Protein AF-A0A9D6V3L7-F1 (afdb_monomer)

InterPro domains:
  IPR038078 PhoU-like domain superfamily [G3DSA:1.20.58.220] (23-216)

Foldseek 3Di:
DDDPDDPDDDDPPPPPPLLVADLLRLLLVLLVLLLLLLVLLLVLLVDVDPVSLVSLVVSLVVLVVSLVNSLVVLVVVPDDDPLSVLSNCSSVLSNLLSVLSVLLSVLSVVCVVVVAHDDPVLSVLLSVLSVLLSVLSVLVSVCSVPLDLVSLVVSLVSLVVSVVSLVVSLVVLVPDDDDDDSSVSSNVSSNSNSVSSNSSSVSSNSNSVSSVVNSHDPPPDDPPPDDPPPPDDD

Nearest PDB structures (foldseek):
  1t72-assembly1_A  TM=8.793E-01  e=1.088E-03  Aquifex aeolicus
  1xwm-assembly1_A-2  TM=7.349E-01  e=1.339E-04  Geobacillus stearothermophilus
  1sum-assembly1_B  TM=7.724E-01  e=4.269E-03  Thermotoga maritima
  2olt-assembly2_A  TM=6.292E-01  e=1.333E-02  Shewanella oneidensis MR-1
  2iiu-assembly2_C  TM=5.250E-01  e=3.316E-02  Shewanella oneidensis

Radius of gyration: 21.87 Å; Cα contacts (8 Å, |Δi|>4): 208; chains: 1; bounding box: 73×39×68 Å

Solvent-accessible surface area (backbone atoms only — not comparable to full-atom values): 13477 Å² total; per-residue (Å²): 139,80,86,86,83,88,84,87,88,83,81,85,74,77,79,69,62,82,84,75,58,47,70,65,56,46,51,47,49,41,47,50,39,49,41,51,35,48,55,33,46,51,50,34,73,80,36,85,45,63,68,41,53,52,47,37,53,52,39,51,53,51,38,56,49,48,29,58,50,50,49,53,49,55,74,68,63,77,66,67,65,71,57,37,63,45,58,65,45,49,45,57,40,54,47,52,32,44,55,27,52,51,49,41,49,51,45,38,52,51,31,56,75,71,70,50,70,76,55,73,67,60,47,52,51,52,47,52,53,47,50,53,51,39,52,46,47,51,55,48,49,48,28,72,73,69,47,40,68,67,58,39,52,49,45,46,53,50,43,54,49,52,53,49,51,51,51,51,53,52,54,62,61,63,77,52,91,78,76,64,70,68,52,54,52,47,45,52,49,52,52,53,40,51,53,28,53,49,52,28,44,52,34,53,42,51,49,39,51,42,47,61,75,53,55,52,81,71,79,81,75,90,80,86,87,83,80,82,79,79,77,77,86,128

Organism: NCBI:txid2358

pLDDT: mean 87.6, std 16.99, range [39.12, 98.75]

Sequence (234 aa):
MFNDSEGERLQASKSTDPRAVGLDEGFLIMLGHLIETALSLSACLSSADAGQMSRCETLAMEVRELERSLTRRLLASREEGDRFKALIRLPFLLLRIEEKLDYILNCCRLKCKEGISFNGKAEAHLQQLIAILVDMMNNLRDAFSVSDALLVKSIISEGCELSRIIRDFRSAYWCRPRIGPLALQATAIYLDILDAVKSANEDVGNICTTLLEIGTIPAASAKVSERIDTGKFQ

Structure (mmCIF, N/CA/C/O backbone):
data_AF-A0A9D6V3L7-F1
#
_entry.id   AF-A0A9D6V3L7-F1
#
loop_
_atom_site.group_PDB
_atom_site.id
_atom_site.type_symbol
_atom_site.label_atom_id
_atom_site.label_alt_id
_atom_site.label_comp_id
_atom_site.label_asym_id
_atom_site.label_entity_id
_atom_site.label_seq_id
_atom_site.pdbx_PDB_ins_code
_atom_site.Cartn_x
_atom_site.Cartn_y
_atom_site.Cartn_z
_atom_site.occupancy
_atom_site.B_iso_or_equiv
_atom_site.auth_seq_id
_atom_site.auth_comp_id
_atom_site.auth_asym_id
_atom_site.auth_atom_id
_atom_site.pdbx_PDB_model_num
ATOM 1 N N . MET A 1 1 ? -30.215 20.649 -40.366 1.00 47.38 1 MET A N 1
ATOM 2 C CA . MET A 1 1 ? -30.832 20.167 -39.114 1.00 47.38 1 MET A CA 1
ATOM 3 C C . MET A 1 1 ? -29.807 19.271 -38.446 1.00 47.38 1 MET A C 1
ATOM 5 O O . MET A 1 1 ? -29.676 18.120 -38.832 1.00 47.38 1 MET A O 1
ATOM 9 N N . PHE A 1 2 ? -28.986 19.859 -37.578 1.00 42.41 2 PHE A N 1
ATOM 10 C CA . PHE A 1 2 ? -27.996 19.155 -36.766 1.00 42.41 2 PHE A CA 1
ATOM 11 C C . PHE A 1 2 ? -28.635 18.924 -35.396 1.00 42.41 2 PHE A C 1
ATOM 13 O O . PHE A 1 2 ? -29.162 19.869 -34.814 1.00 42.41 2 PHE A O 1
ATOM 20 N N . ASN A 1 3 ? -28.667 17.673 -34.942 1.00 46.78 3 ASN A N 1
ATOM 21 C CA . ASN A 1 3 ? -29.160 17.320 -33.615 1.00 46.78 3 ASN A CA 1
ATOM 22 C C . ASN A 1 3 ? -28.018 17.477 -32.606 1.00 46.78 3 ASN A C 1
ATOM 24 O O . ASN A 1 3 ? -27.189 16.582 -32.466 1.00 46.78 3 ASN A O 1
ATOM 28 N N . ASP A 1 4 ? -28.018 18.610 -31.907 1.00 54.38 4 ASP A N 1
ATOM 29 C CA . ASP A 1 4 ? -27.335 18.809 -30.629 1.00 54.38 4 ASP A CA 1
ATOM 30 C C . ASP A 1 4 ? -28.148 18.106 -29.530 1.00 54.38 4 ASP A C 1
ATOM 32 O O . ASP A 1 4 ? -29.195 18.607 -29.126 1.00 54.38 4 ASP A O 1
ATOM 36 N N . SER A 1 5 ? -27.732 16.917 -29.076 1.00 53.69 5 SER A N 1
ATOM 37 C CA . SER A 1 5 ? -28.395 16.233 -27.947 1.00 53.69 5 SER A CA 1
ATOM 38 C C . SER A 1 5 ? -27.545 15.116 -27.307 1.00 53.69 5 SER A C 1
ATOM 40 O O . SER A 1 5 ? -28.075 14.074 -26.928 1.00 53.69 5 SER A O 1
ATOM 42 N N . GLU A 1 6 ? -26.233 15.295 -27.150 1.00 47.16 6 GLU A N 1
ATOM 43 C CA . GLU A 1 6 ? -25.399 14.359 -26.364 1.00 47.16 6 GLU A CA 1
ATOM 44 C C . GLU A 1 6 ? -24.394 15.099 -25.475 1.00 47.16 6 GLU A C 1
ATOM 46 O O . GLU A 1 6 ? -23.188 14.878 -25.529 1.00 47.16 6 GLU A O 1
ATOM 51 N N . GLY A 1 7 ? -24.890 16.016 -24.645 1.00 49.31 7 GLY A N 1
ATOM 52 C CA . GLY A 1 7 ? -24.033 16.843 -23.799 1.00 49.31 7 GLY A CA 1
ATOM 53 C C . GLY A 1 7 ? -24.581 17.093 -22.405 1.00 49.31 7 GLY A C 1
ATOM 54 O O . GLY A 1 7 ? -24.489 18.221 -21.956 1.00 49.31 7 GLY A O 1
ATOM 55 N N . GLU A 1 8 ? -25.191 16.110 -21.728 1.00 48.75 8 GLU A N 1
ATOM 56 C CA . GLU A 1 8 ? -25.703 16.357 -20.366 1.00 48.75 8 GLU A CA 1
ATOM 57 C C . GLU A 1 8 ? -26.001 15.078 -19.552 1.00 48.75 8 GLU A C 1
ATOM 59 O O . GLU A 1 8 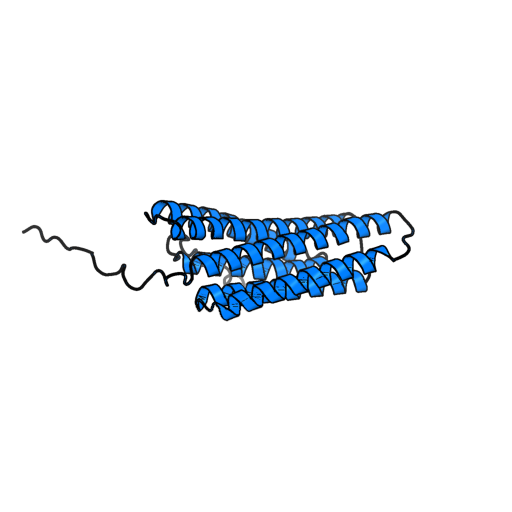? -27.124 14.854 -19.113 1.00 48.75 8 GLU A O 1
ATOM 64 N N . ARG A 1 9 ? -25.023 14.176 -19.348 1.00 48.62 9 ARG A N 1
ATOM 65 C CA . ARG A 1 9 ? -25.228 13.008 -18.450 1.00 48.62 9 ARG A CA 1
ATOM 66 C C . ARG A 1 9 ? -24.054 12.558 -17.580 1.00 48.62 9 ARG A C 1
ATOM 68 O O . ARG A 1 9 ? -24.111 11.468 -17.016 1.00 48.62 9 ARG A O 1
ATOM 75 N N . LEU A 1 10 ? -23.029 13.378 -17.374 1.00 50.97 10 LEU A N 1
ATOM 76 C CA . LEU A 1 10 ? -21.956 13.044 -16.434 1.00 50.97 10 LEU A CA 1
ATOM 77 C C . LEU A 1 10 ? -21.784 14.150 -15.396 1.00 50.97 10 LEU A C 1
ATOM 79 O O . LEU A 1 10 ? -21.704 15.319 -15.745 1.00 50.97 10 LEU A O 1
ATOM 83 N N . GLN A 1 11 ? -21.673 13.716 -14.136 1.00 46.44 11 GLN A N 1
ATOM 84 C CA . GLN A 1 11 ? -21.396 14.489 -12.917 1.00 46.44 11 GLN A CA 1
ATOM 85 C C . GLN A 1 11 ? -22.609 15.008 -12.129 1.00 46.44 11 GLN A C 1
ATOM 87 O O . GLN A 1 11 ? -22.701 16.170 -11.755 1.00 46.44 11 GLN A O 1
ATOM 92 N N . ALA A 1 12 ? -23.479 14.079 -11.732 1.00 39.12 12 ALA A N 1
ATOM 93 C CA . ALA A 1 12 ? -24.091 14.148 -10.406 1.00 39.12 12 ALA A CA 1
ATOM 94 C C . ALA A 1 12 ? -23.352 13.178 -9.467 1.00 39.12 12 ALA A C 1
ATOM 96 O O . ALA A 1 12 ? -23.923 12.196 -8.994 1.00 39.12 12 ALA A O 1
ATOM 97 N N . SER A 1 13 ? -22.058 13.413 -9.218 1.00 46.47 13 SER A N 1
ATOM 98 C CA . SER A 1 13 ? -21.399 12.800 -8.063 1.00 46.47 13 SER A CA 1
ATOM 99 C C . SER A 1 13 ? -21.996 13.466 -6.828 1.00 46.47 13 SER A C 1
ATOM 101 O O . SER A 1 13 ? -21.624 14.584 -6.475 1.00 46.47 13 SER A O 1
ATOM 103 N N . LYS A 1 14 ? -22.993 12.816 -6.218 1.00 48.31 14 LYS A N 1
ATOM 104 C CA . LYS A 1 14 ? -23.480 13.168 -4.882 1.00 48.31 14 LYS A CA 1
ATOM 105 C C . LYS A 1 14 ? -22.254 13.323 -3.986 1.00 48.31 14 LYS A C 1
ATOM 107 O O . LYS A 1 14 ? -21.595 12.334 -3.682 1.00 48.31 14 LYS A O 1
ATOM 112 N N . SER A 1 15 ? -21.948 14.555 -3.592 1.00 46.41 15 SER A N 1
ATOM 113 C CA . SER A 1 15 ? -20.981 14.840 -2.543 1.00 46.41 15 SER A CA 1
ATOM 114 C C . SER A 1 15 ? -21.580 14.315 -1.241 1.00 46.41 15 SER A C 1
ATOM 116 O O . SER A 1 15 ? -22.325 15.020 -0.556 1.00 46.41 15 SER A O 1
ATOM 118 N N . THR A 1 16 ? -21.361 13.036 -0.955 1.00 54.44 16 THR A N 1
ATOM 119 C CA . THR A 1 16 ? -21.669 12.454 0.347 1.00 54.44 16 THR A CA 1
ATOM 120 C C . THR A 1 16 ? -20.879 13.263 1.363 1.00 54.44 16 THR A C 1
ATOM 122 O O . THR A 1 16 ? -19.656 13.320 1.265 1.00 54.44 16 THR A O 1
ATOM 125 N N . ASP A 1 17 ? -21.566 13.960 2.274 1.00 55.66 17 ASP A N 1
ATOM 126 C CA . ASP A 1 17 ? -20.900 14.744 3.312 1.00 55.66 17 ASP A CA 1
ATOM 127 C C . ASP A 1 17 ? -19.939 13.806 4.066 1.00 55.66 17 ASP A C 1
ATOM 129 O O . ASP A 1 17 ? -20.405 12.862 4.716 1.00 55.66 17 ASP A O 1
ATOM 133 N N . PRO A 1 18 ? -18.610 14.023 3.999 1.00 55.72 18 PRO A N 1
ATOM 134 C CA . PRO A 1 18 ? -17.630 13.147 4.639 1.00 55.72 18 PRO A CA 1
ATOM 135 C C . PRO A 1 18 ? -17.780 13.101 6.170 1.00 55.72 18 PRO A C 1
ATOM 137 O O . PRO A 1 18 ? -17.105 12.319 6.839 1.00 55.72 18 PRO A O 1
ATOM 140 N N . ARG A 1 19 ? -18.667 13.925 6.747 1.00 57.72 19 ARG A N 1
ATOM 141 C CA . ARG A 1 19 ? -19.032 13.924 8.168 1.00 57.72 19 ARG A CA 1
ATOM 142 C C . ARG A 1 19 ? -20.061 12.856 8.555 1.00 57.72 19 ARG A C 1
ATOM 144 O O . ARG A 1 19 ? -20.205 12.609 9.748 1.00 57.72 19 ARG A O 1
ATOM 151 N N . ALA A 1 20 ? -20.759 12.237 7.600 1.00 65.44 20 ALA A N 1
ATOM 152 C CA . ALA A 1 20 ? -21.814 11.253 7.879 1.00 65.44 20 ALA A CA 1
ATOM 153 C C . ALA A 1 20 ? -21.325 9.792 7.922 1.00 65.44 20 ALA A C 1
ATOM 155 O O . ALA A 1 20 ? -22.061 8.913 8.360 1.00 65.44 20 ALA A O 1
ATOM 156 N 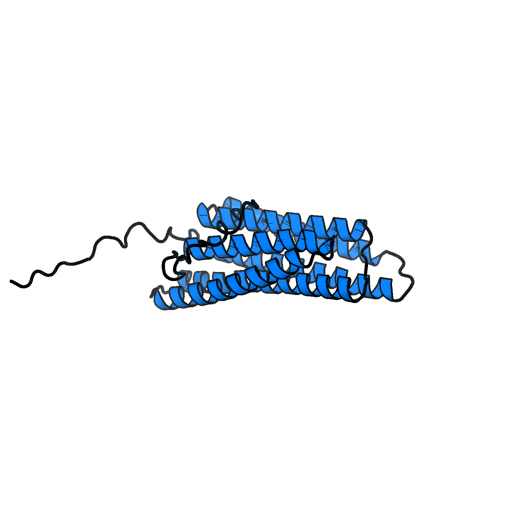N . VAL A 1 21 ? -20.097 9.536 7.471 1.00 80.19 21 VAL A N 1
ATOM 157 C CA . VAL A 1 21 ? -19.513 8.191 7.382 1.00 80.19 21 VAL A CA 1
ATOM 158 C C . VAL A 1 21 ? -19.182 7.673 8.786 1.00 80.19 21 VAL A C 1
ATOM 160 O O . VAL A 1 21 ? -18.696 8.434 9.626 1.00 80.19 21 VAL A O 1
ATOM 163 N N . GLY A 1 22 ? -19.404 6.386 9.060 1.00 89.25 22 GLY A N 1
ATOM 164 C CA . GLY A 1 22 ? -18.955 5.743 10.306 1.00 89.25 22 GLY A CA 1
ATOM 165 C C . GLY A 1 22 ? -17.421 5.718 10.452 1.00 89.25 22 GLY A C 1
ATOM 166 O O . GLY A 1 22 ? -16.690 6.065 9.520 1.00 89.25 22 GLY A O 1
ATOM 167 N N . LEU A 1 23 ? -16.889 5.338 11.621 1.00 90.88 23 LEU A N 1
ATOM 168 C CA . LEU A 1 23 ? -15.439 5.097 11.756 1.00 90.88 23 LEU A CA 1
ATOM 169 C C . LEU A 1 23 ? -15.022 3.888 10.907 1.00 90.88 23 LEU A C 1
ATOM 171 O O . LEU A 1 23 ? -14.134 4.015 10.068 1.00 90.88 23 LEU A O 1
ATOM 175 N N . ASP A 1 24 ? -15.728 2.768 11.066 1.00 90.56 24 ASP A N 1
ATOM 176 C CA . ASP A 1 24 ? -15.473 1.517 10.341 1.00 90.56 24 ASP A CA 1
ATOM 177 C C . ASP A 1 24 ? -15.571 1.715 8.828 1.00 90.56 24 ASP A C 1
ATOM 179 O O . ASP A 1 24 ? -14.665 1.362 8.079 1.00 90.56 24 ASP A O 1
ATOM 183 N N . GLU A 1 25 ? -16.641 2.371 8.381 1.00 93.19 25 GLU A N 1
ATOM 184 C CA . GLU A 1 25 ? -16.842 2.690 6.970 1.00 93.19 25 GLU A CA 1
ATOM 185 C C . GLU A 1 25 ? -15.719 3.587 6.431 1.00 93.19 25 GLU A C 1
ATOM 187 O O . GLU A 1 25 ? -15.215 3.350 5.337 1.00 93.19 25 GLU A O 1
ATOM 192 N N . GLY A 1 26 ? -15.243 4.559 7.217 1.00 94.75 26 GLY A N 1
ATOM 193 C CA . GLY A 1 26 ? -14.114 5.396 6.818 1.00 94.75 26 GLY A CA 1
ATOM 194 C C . GLY A 1 26 ? -12.811 4.607 6.650 1.00 94.75 26 GLY A C 1
ATOM 195 O O . GLY A 1 26 ? -12.076 4.866 5.698 1.00 94.75 26 GLY A O 1
ATOM 196 N N . PHE A 1 27 ? -12.539 3.621 7.514 1.00 95.44 27 PHE A N 1
ATOM 197 C CA . PHE A 1 27 ? -11.397 2.713 7.345 1.00 95.44 27 PHE A CA 1
ATOM 198 C C . PHE A 1 27 ? -11.530 1.850 6.087 1.00 95.44 27 PHE A C 1
ATOM 200 O O . PHE A 1 27 ? -10.566 1.711 5.333 1.00 95.44 27 PHE A O 1
ATOM 207 N N . LEU A 1 28 ? -12.723 1.308 5.828 1.00 96.06 28 LEU A N 1
ATOM 208 C CA . LEU A 1 28 ? -12.991 0.487 4.646 1.00 96.06 28 LEU A CA 1
ATOM 209 C C . LEU A 1 28 ? -12.856 1.284 3.342 1.00 96.06 28 LEU A C 1
ATOM 211 O O . LEU A 1 28 ? -12.311 0.761 2.370 1.00 96.06 28 LEU A O 1
ATOM 215 N N . ILE A 1 29 ? -13.311 2.541 3.319 1.00 96.81 29 ILE A N 1
ATOM 216 C CA . ILE A 1 29 ? -13.128 3.443 2.172 1.00 96.81 29 ILE A CA 1
ATOM 217 C C . ILE A 1 29 ? -11.636 3.721 1.961 1.00 96.81 29 ILE A C 1
ATOM 219 O O . ILE A 1 29 ? -11.141 3.570 0.846 1.00 96.81 29 ILE A O 1
ATOM 223 N N . MET A 1 30 ? -10.900 4.052 3.028 1.00 97.94 30 MET A N 1
ATOM 224 C CA . MET A 1 30 ? -9.463 4.331 2.947 1.00 97.94 30 MET A CA 1
ATOM 225 C C . MET A 1 30 ? -8.680 3.122 2.409 1.00 97.94 30 MET A C 1
ATOM 227 O O . MET A 1 30 ? -7.859 3.279 1.510 1.00 97.94 30 MET A O 1
ATOM 231 N N . LEU A 1 31 ? -8.985 1.905 2.879 1.00 98.00 31 LEU A N 1
ATOM 232 C CA . LEU A 1 31 ? -8.428 0.663 2.325 1.00 98.00 31 LEU A CA 1
ATOM 233 C C . LEU A 1 31 ? -8.795 0.468 0.851 1.00 98.00 31 LEU A C 1
ATOM 235 O O . LEU A 1 31 ? -7.934 0.102 0.054 1.00 98.00 31 LEU A O 1
ATOM 239 N N . GLY A 1 32 ? -10.045 0.747 0.471 1.00 98.19 32 GLY A N 1
ATOM 240 C CA . GLY A 1 32 ? -10.481 0.716 -0.925 1.00 98.19 32 GLY A CA 1
ATOM 241 C C . GLY A 1 32 ? -9.640 1.626 -1.825 1.00 98.19 32 GLY A C 1
ATOM 242 O O . GLY A 1 32 ? -9.201 1.193 -2.889 1.00 98.19 32 GLY A O 1
ATOM 243 N N . HIS A 1 33 ? -9.341 2.847 -1.373 1.00 98.56 33 HIS A N 1
ATOM 244 C CA . HIS A 1 33 ? -8.496 3.786 -2.117 1.00 98.56 33 HIS A CA 1
ATOM 245 C C . HIS A 1 33 ? -7.043 3.302 -2.225 1.00 98.56 33 HIS A C 1
ATOM 247 O O . HIS A 1 33 ? -6.428 3.446 -3.283 1.00 98.56 33 HIS A O 1
ATOM 253 N N . LEU A 1 34 ? -6.490 2.686 -1.172 1.00 98.62 34 LEU A N 1
ATOM 254 C CA . LEU A 1 34 ? -5.147 2.090 -1.208 1.00 98.62 34 LEU A CA 1
ATOM 255 C C . LEU A 1 34 ? -5.059 0.932 -2.214 1.00 98.62 34 LEU A C 1
ATOM 257 O O . LEU A 1 34 ? -4.121 0.881 -3.011 1.00 98.62 34 LEU A O 1
ATOM 261 N N . ILE A 1 35 ? -6.054 0.038 -2.216 1.00 98.56 35 ILE A N 1
ATOM 262 C CA . ILE A 1 35 ? -6.163 -1.076 -3.172 1.00 98.56 35 ILE A CA 1
ATOM 263 C C . ILE A 1 35 ? -6.210 -0.539 -4.605 1.00 98.56 35 ILE A C 1
ATOM 265 O O . ILE A 1 35 ? -5.465 -0.994 -5.473 1.00 98.56 35 ILE A O 1
ATOM 269 N N . GLU A 1 36 ? -7.049 0.466 -4.852 1.00 98.38 36 GLU A N 1
ATOM 270 C CA . GLU A 1 36 ? -7.210 1.038 -6.186 1.00 98.38 36 GLU A CA 1
ATOM 271 C C . GLU A 1 36 ? -5.964 1.812 -6.652 1.00 98.38 36 GLU A C 1
ATOM 273 O O . GLU A 1 36 ? -5.595 1.751 -7.829 1.00 98.38 36 GLU A O 1
ATOM 278 N N . THR A 1 37 ? -5.253 2.460 -5.725 1.00 98.50 37 THR A N 1
ATOM 279 C CA . THR A 1 37 ? -3.952 3.087 -5.996 1.00 98.50 37 THR A CA 1
ATOM 280 C C . THR A 1 37 ? -2.925 2.035 -6.411 1.00 98.50 37 THR A C 1
ATOM 282 O O . THR A 1 37 ? -2.250 2.200 -7.424 1.00 98.50 37 THR A O 1
ATOM 285 N N . ALA A 1 38 ? -2.827 0.919 -5.681 1.00 98.25 38 ALA A N 1
ATOM 286 C CA . ALA A 1 38 ? -1.901 -0.163 -6.012 1.00 98.25 38 ALA A CA 1
ATOM 287 C C . ALA A 1 38 ? -2.206 -0.798 -7.384 1.00 98.25 38 ALA A C 1
ATOM 289 O O . ALA A 1 38 ? -1.290 -1.017 -8.177 1.00 98.25 38 ALA A O 1
ATOM 290 N N . LEU A 1 39 ? -3.483 -1.008 -7.721 1.00 97.25 39 LEU A N 1
ATOM 291 C CA . LEU A 1 39 ? -3.894 -1.484 -9.049 1.00 97.25 39 LEU A CA 1
ATOM 292 C C . LEU A 1 39 ? -3.518 -0.497 -10.167 1.00 97.25 39 LEU A C 1
ATOM 294 O O . LEU A 1 39 ? -2.991 -0.898 -11.207 1.00 97.25 39 LEU A O 1
ATOM 298 N N . SER A 1 40 ? -3.734 0.799 -9.939 1.00 97.38 40 SER A N 1
ATOM 299 C CA . SER A 1 40 ? -3.379 1.859 -10.892 1.00 97.38 40 SER A CA 1
ATOM 300 C C . SER A 1 40 ? -1.856 1.960 -11.081 1.00 97.38 40 SER A C 1
ATOM 302 O O . SER A 1 40 ? -1.368 2.141 -12.200 1.00 97.38 40 SER A O 1
ATOM 304 N N . LEU A 1 41 ? -1.077 1.750 -10.013 1.00 96.88 41 LEU A N 1
ATOM 305 C CA . LEU A 1 41 ? 0.386 1.658 -10.074 1.00 96.88 41 LEU A CA 1
ATOM 306 C C . LEU A 1 41 ? 0.868 0.474 -10.908 1.00 96.88 41 LEU A C 1
ATOM 308 O O . LEU A 1 41 ? 1.832 0.619 -11.658 1.00 96.88 41 LEU A O 1
ATOM 312 N N . SER A 1 42 ? 0.182 -0.668 -10.831 1.00 95.31 42 SER A N 1
ATOM 313 C CA . SER A 1 42 ? 0.435 -1.815 -11.709 1.00 95.31 42 SER A CA 1
ATOM 314 C C . SER A 1 42 ? 0.402 -1.391 -13.181 1.00 95.31 42 SER A C 1
ATOM 316 O O . SER A 1 42 ? 1.329 -1.684 -13.934 1.00 95.31 42 SER A O 1
ATOM 318 N N . ALA A 1 43 ? -0.603 -0.613 -13.593 1.00 94.25 43 ALA A N 1
ATOM 319 C CA . ALA A 1 43 ? -0.672 -0.085 -14.955 1.00 94.25 43 ALA A CA 1
ATOM 320 C C . ALA A 1 43 ? 0.447 0.933 -15.257 1.00 94.25 43 ALA A C 1
ATOM 322 O O . ALA A 1 43 ? 1.025 0.893 -16.347 1.00 94.25 43 ALA A O 1
ATOM 323 N N . CYS A 1 44 ? 0.802 1.793 -14.293 1.00 95.50 44 CYS A N 1
ATOM 324 C CA . CYS A 1 44 ? 1.864 2.804 -14.427 1.00 95.50 44 CYS A CA 1
ATOM 325 C C . CYS A 1 44 ? 3.272 2.204 -14.602 1.00 95.50 44 CYS A C 1
ATOM 327 O O . 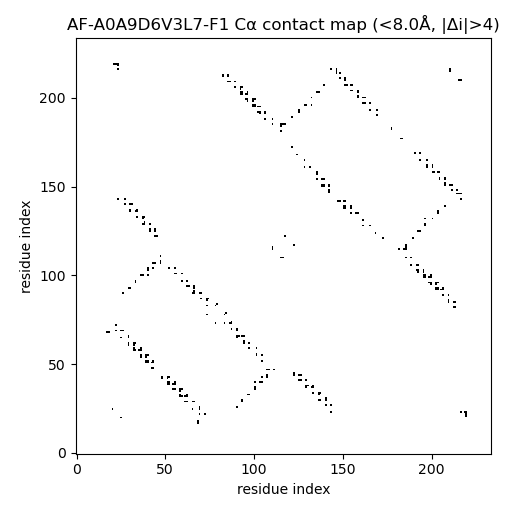CYS A 1 44 ? 4.146 2.801 -15.236 1.00 95.50 44 CYS A O 1
ATOM 329 N N . LEU A 1 45 ? 3.519 1.027 -14.022 1.00 94.12 45 LEU A N 1
ATOM 330 C CA . LEU A 1 45 ? 4.802 0.331 -14.144 1.00 94.12 45 LEU A CA 1
ATOM 331 C C . LEU A 1 45 ? 5.053 -0.147 -15.581 1.00 94.12 45 LEU A C 1
ATOM 333 O O . LEU A 1 45 ? 6.184 -0.053 -16.074 1.00 94.12 45 LEU A O 1
ATOM 337 N N . SER A 1 46 ? 3.992 -0.609 -16.246 1.00 91.75 46 SER A N 1
ATOM 338 C CA . SER A 1 46 ? 4.015 -1.117 -17.622 1.00 91.75 46 SER A CA 1
ATOM 339 C C . SER A 1 46 ? 3.853 -0.020 -18.669 1.00 91.75 46 SER A C 1
ATOM 341 O O . SER A 1 46 ? 4.527 -0.021 -19.698 1.00 91.75 46 SER A O 1
ATOM 343 N N . SER A 1 47 ? 2.976 0.944 -18.404 1.00 87.12 47 SER A N 1
ATOM 344 C CA . SER A 1 47 ? 2.600 1.999 -19.339 1.00 87.12 47 SER A CA 1
ATOM 345 C C . SER A 1 47 ? 2.739 3.364 -18.677 1.00 87.12 47 SER A C 1
ATOM 347 O O . SER A 1 47 ? 2.360 3.546 -17.527 1.00 87.12 47 SER A O 1
ATOM 349 N N . ALA A 1 48 ? 3.281 4.347 -19.396 1.00 88.38 48 ALA A N 1
ATOM 350 C CA . ALA A 1 48 ? 3.372 5.735 -18.936 1.00 88.38 48 ALA A CA 1
ATOM 351 C C . ALA A 1 48 ? 1.998 6.440 -18.984 1.00 88.38 48 ALA A C 1
ATOM 353 O O . ALA A 1 48 ? 1.877 7.540 -19.521 1.00 88.38 48 ALA A O 1
ATOM 354 N N . ASP A 1 49 ? 0.947 5.774 -18.504 1.00 94.38 49 ASP A N 1
ATOM 355 C CA . ASP A 1 49 ? -0.430 6.246 -18.592 1.00 94.38 49 ASP A CA 1
ATOM 356 C C . ASP A 1 49 ? -0.656 7.406 -17.612 1.00 94.38 49 ASP A C 1
ATOM 358 O O . ASP A 1 49 ? -0.794 7.225 -16.400 1.00 94.38 49 ASP A O 1
ATOM 362 N N . ALA A 1 50 ? -0.698 8.622 -18.159 1.00 94.56 50 ALA A N 1
ATOM 363 C CA . ALA A 1 50 ? -0.923 9.845 -17.398 1.00 94.56 50 ALA A CA 1
ATOM 364 C C . ALA A 1 50 ? -2.282 9.860 -16.673 1.00 94.56 50 ALA A C 1
ATOM 366 O O . ALA A 1 50 ? -2.392 10.458 -15.603 1.00 94.56 50 ALA A O 1
ATOM 367 N N . GLY A 1 51 ? -3.300 9.188 -17.222 1.00 96.44 51 GLY A N 1
ATOM 368 C CA . GLY A 1 51 ? -4.612 9.069 -16.590 1.00 96.44 51 GLY A CA 1
ATOM 369 C C . GLY A 1 51 ? -4.544 8.241 -15.310 1.00 96.44 51 GLY A C 1
ATOM 370 O O . GLY A 1 51 ? -5.081 8.653 -14.283 1.00 96.44 51 GLY A O 1
ATOM 371 N N . GLN A 1 52 ? -3.814 7.123 -15.336 1.00 97.12 52 GLN A N 1
ATOM 372 C CA . GLN A 1 52 ? -3.587 6.299 -14.142 1.00 97.12 52 GLN A CA 1
ATOM 373 C C . GLN A 1 52 ? -2.751 7.038 -13.093 1.00 97.12 52 GLN A C 1
ATOM 375 O O . GLN A 1 52 ? -3.069 6.987 -11.907 1.00 97.12 52 GLN A O 1
ATOM 380 N N . MET A 1 53 ? -1.730 7.793 -13.512 1.00 97.44 53 MET A N 1
ATOM 381 C CA . MET A 1 53 ? -0.927 8.590 -12.577 1.00 97.44 53 MET A CA 1
ATOM 382 C C . MET A 1 53 ? -1.755 9.677 -11.878 1.00 97.44 53 MET A C 1
ATOM 384 O O . MET A 1 53 ? -1.654 9.832 -10.663 1.00 97.44 53 MET A O 1
ATOM 388 N N . SER A 1 54 ? -2.602 10.394 -12.623 1.00 97.56 54 SER A N 1
ATOM 389 C CA . SER A 1 54 ? -3.504 11.409 -12.060 1.00 97.56 54 SER A CA 1
ATOM 390 C C . SER A 1 54 ? -4.565 10.794 -11.139 1.00 97.56 54 SER A C 1
ATOM 392 O O . SER A 1 54 ? -4.919 11.370 -10.106 1.00 97.56 54 SER A O 1
ATOM 394 N N . ARG A 1 55 ? -5.031 9.580 -11.458 1.00 97.62 55 ARG A N 1
ATOM 395 C CA . ARG A 1 55 ? -5.914 8.821 -10.570 1.00 97.62 55 ARG A CA 1
ATOM 396 C C . ARG A 1 55 ? -5.241 8.512 -9.233 1.00 97.62 55 ARG A C 1
ATOM 398 O O . ARG A 1 55 ? -5.853 8.753 -8.196 1.00 97.62 55 ARG A O 1
ATOM 405 N N . CYS A 1 56 ? -3.994 8.036 -9.244 1.00 98.12 56 CYS A N 1
ATOM 406 C CA . CYS A 1 56 ? -3.244 7.784 -8.012 1.00 98.12 56 CYS A CA 1
ATOM 407 C C . CYS A 1 56 ? -3.104 9.050 -7.151 1.00 98.12 56 CYS A C 1
ATOM 409 O O . CYS A 1 56 ? -3.283 8.974 -5.941 1.00 98.12 56 CYS A O 1
ATOM 411 N N . GLU A 1 57 ? -2.834 10.215 -7.755 1.00 98.00 57 GLU A N 1
ATOM 412 C CA . GLU A 1 57 ? -2.762 11.497 -7.029 1.00 98.00 57 GLU A CA 1
ATOM 413 C C . GLU A 1 57 ? -4.090 11.851 -6.354 1.00 98.00 57 GLU A C 1
ATOM 415 O O . GLU A 1 57 ? -4.115 12.282 -5.203 1.00 98.00 57 GLU A O 1
ATOM 420 N N . THR A 1 58 ? -5.199 11.652 -7.066 1.00 98.19 58 THR A N 1
ATOM 421 C CA . THR A 1 58 ? -6.538 11.946 -6.543 1.00 98.19 58 THR A CA 1
ATOM 422 C C . THR A 1 58 ? -6.846 11.056 -5.339 1.00 98.19 58 THR A C 1
ATOM 424 O O . THR A 1 58 ? -7.172 11.566 -4.267 1.00 98.19 58 THR A O 1
ATOM 427 N N . LEU A 1 59 ? -6.640 9.742 -5.476 1.00 98.00 59 LEU A N 1
ATOM 428 C CA . LEU A 1 59 ? -6.832 8.776 -4.389 1.00 98.00 59 LEU A CA 1
ATOM 429 C C . LEU A 1 59 ? -5.927 9.082 -3.186 1.00 98.00 59 LEU A C 1
ATOM 431 O O . LEU A 1 59 ? -6.379 9.029 -2.043 1.00 98.00 59 LEU A O 1
ATOM 435 N N . ALA A 1 60 ? -4.671 9.465 -3.425 1.00 97.88 60 ALA A N 1
ATOM 436 C CA . ALA A 1 60 ? -3.731 9.887 -2.388 1.00 97.88 60 ALA A CA 1
ATOM 437 C C . ALA A 1 60 ? -4.246 11.085 -1.571 1.00 97.88 60 ALA A C 1
ATOM 439 O O . ALA A 1 60 ? -4.166 11.088 -0.338 1.00 97.88 60 ALA A O 1
ATOM 440 N N . MET A 1 61 ? -4.810 12.103 -2.230 1.00 98.19 61 MET A N 1
ATOM 441 C CA . MET A 1 61 ? -5.415 13.238 -1.525 1.00 98.19 61 MET A CA 1
ATOM 442 C C . MET A 1 61 ? -6.624 12.811 -0.687 1.00 98.19 61 MET A C 1
ATOM 444 O O . MET A 1 61 ? -6.744 13.226 0.468 1.00 98.19 61 MET A O 1
ATOM 448 N N . GLU A 1 62 ? -7.486 11.953 -1.234 1.00 97.88 62 GLU A N 1
ATOM 449 C CA . GLU A 1 62 ? -8.665 11.439 -0.532 1.00 97.88 62 GLU A CA 1
ATOM 450 C C . GLU A 1 62 ? -8.275 10.613 0.704 1.00 97.88 62 GLU A C 1
ATOM 452 O O . GLU A 1 62 ? -8.862 10.783 1.773 1.00 97.88 62 GLU A O 1
ATOM 457 N N . VAL A 1 63 ? -7.233 9.780 0.610 1.00 98.06 63 VAL A N 1
ATOM 458 C CA . VAL A 1 63 ? -6.674 9.035 1.752 1.00 98.06 63 VAL A CA 1
ATOM 459 C C . VAL A 1 63 ? -6.194 9.992 2.852 1.00 98.06 63 VAL A C 1
ATOM 461 O O . VAL A 1 63 ? -6.515 9.791 4.025 1.00 98.06 63 VAL A O 1
ATOM 464 N N . ARG A 1 64 ? -5.495 11.079 2.499 1.00 98.25 64 ARG A N 1
ATOM 465 C CA . ARG A 1 64 ? -5.046 12.111 3.461 1.00 98.25 64 ARG A CA 1
ATOM 466 C C . ARG A 1 64 ? -6.204 12.891 4.083 1.00 98.25 64 ARG A C 1
ATOM 468 O O . ARG A 1 64 ? -6.092 13.396 5.201 1.00 98.25 64 ARG A O 1
ATOM 475 N N . GLU A 1 65 ? -7.309 13.071 3.369 1.00 97.38 65 GLU A N 1
ATOM 476 C CA . GLU A 1 65 ? -8.529 13.675 3.915 1.00 97.38 65 GLU A CA 1
ATOM 477 C C . GLU A 1 65 ? -9.253 12.739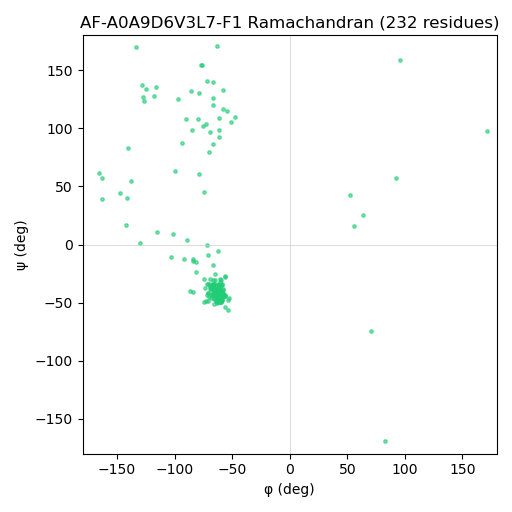 4.884 1.00 97.38 65 GLU A C 1
ATOM 479 O O . GLU A 1 65 ? -9.655 13.172 5.973 1.00 97.38 65 GLU A O 1
ATOM 484 N N . LEU A 1 66 ? -9.366 11.460 4.521 1.00 96.69 66 LEU A N 1
ATOM 485 C CA . LEU A 1 66 ? -9.953 10.418 5.356 1.00 96.69 66 LEU A CA 1
ATOM 486 C C . LEU A 1 66 ? -9.160 10.220 6.642 1.00 96.69 66 LEU A C 1
ATOM 488 O O . LEU A 1 66 ? -9.774 10.205 7.707 1.00 96.69 66 LEU A O 1
ATOM 492 N N . GLU A 1 67 ? -7.828 10.168 6.571 1.00 97.75 67 GLU A N 1
ATOM 493 C CA . GLU A 1 67 ? -6.957 10.108 7.749 1.00 97.75 67 GLU A CA 1
ATOM 494 C C . GLU A 1 67 ? -7.276 11.260 8.710 1.00 97.75 67 GLU A C 1
ATOM 496 O O . GLU A 1 67 ? -7.693 11.024 9.846 1.00 97.75 67 GLU A O 1
ATOM 501 N N . ARG A 1 68 ? -7.215 12.511 8.232 1.00 97.62 68 ARG A N 1
ATOM 502 C CA . ARG A 1 68 ? -7.482 13.698 9.061 1.00 97.62 68 ARG A CA 1
ATOM 503 C C . ARG A 1 68 ? -8.889 13.696 9.649 1.00 97.62 68 ARG A C 1
ATOM 505 O O . ARG A 1 68 ? -9.117 14.248 10.729 1.00 97.62 68 ARG A O 1
ATOM 512 N N . SER A 1 69 ? -9.871 13.171 8.918 1.00 95.81 69 SER A N 1
ATOM 513 C CA . SER A 1 69 ? -11.256 13.048 9.382 1.00 95.81 69 SER A CA 1
ATOM 514 C C . SER A 1 69 ? -11.400 11.972 10.463 1.00 95.81 69 SER A C 1
ATOM 516 O O . SER A 1 69 ? -11.995 12.229 11.512 1.00 95.81 69 SER A O 1
ATOM 518 N N . LEU A 1 70 ? -10.842 10.781 10.236 1.00 94.88 70 LEU A N 1
ATOM 519 C CA . LEU A 1 70 ? -10.864 9.650 11.166 1.00 94.88 70 LEU A CA 1
ATOM 520 C C . LEU A 1 70 ? -10.136 9.988 12.466 1.00 94.88 70 LEU A C 1
ATOM 522 O O . LEU A 1 70 ? -10.714 9.834 13.540 1.00 94.88 70 LEU A O 1
ATOM 526 N N . THR A 1 71 ? -8.926 10.540 12.377 1.00 96.00 71 THR A N 1
ATOM 527 C CA . THR A 1 71 ? -8.123 10.946 13.537 1.00 96.00 71 THR A CA 1
ATOM 528 C C . THR A 1 71 ? -8.866 11.972 14.397 1.00 96.00 71 THR A C 1
ATOM 530 O O . THR A 1 71 ? -8.964 11.807 15.613 1.00 96.00 71 THR A O 1
ATOM 533 N N . ARG A 1 72 ? -9.488 12.996 13.789 1.00 95.56 72 ARG A N 1
ATOM 534 C CA . ARG A 1 72 ? -10.302 13.982 14.529 1.00 95.56 72 ARG A CA 1
ATOM 535 C C . ARG A 1 72 ? -11.520 13.359 15.211 1.00 95.56 72 ARG A C 1
ATOM 537 O O . ARG A 1 72 ? -11.820 13.718 16.347 1.00 95.56 72 ARG A O 1
ATOM 544 N N . ARG A 1 73 ? -12.221 12.440 14.540 1.00 93.50 73 ARG A N 1
ATOM 545 C CA . ARG A 1 73 ? -13.389 11.750 15.113 1.00 93.50 73 ARG A CA 1
ATOM 546 C C . ARG A 1 73 ? -12.998 10.834 16.269 1.00 93.50 73 ARG A C 1
ATOM 548 O O . ARG A 1 73 ? -13.667 10.859 17.296 1.00 93.50 73 ARG A O 1
ATOM 555 N N . LEU A 1 74 ? -11.895 10.099 16.138 1.00 93.06 74 LEU A N 1
ATOM 556 C CA . LEU A 1 74 ? -11.347 9.280 17.219 1.00 93.06 74 LEU A CA 1
ATOM 557 C C . LEU A 1 74 ? -11.000 10.146 18.432 1.00 93.06 74 LEU A C 1
ATOM 559 O O . LEU A 1 74 ? -11.472 9.859 19.527 1.00 93.06 74 LEU A O 1
ATOM 563 N N . LEU A 1 75 ? -10.293 11.262 18.243 1.00 93.38 75 LEU A N 1
ATOM 564 C CA . LEU A 1 75 ? -9.988 12.202 19.330 1.00 93.38 75 LEU A CA 1
ATOM 565 C C . LEU A 1 75 ? -11.246 12.781 20.006 1.00 93.38 75 LEU A C 1
ATOM 567 O O . LEU A 1 75 ? -11.220 13.077 21.198 1.00 93.38 75 LEU A O 1
ATOM 571 N N . ALA A 1 76 ? -12.353 12.925 19.273 1.00 93.31 76 ALA A N 1
ATOM 572 C CA . ALA A 1 76 ? -13.625 13.411 19.810 1.00 93.31 76 ALA A CA 1
ATOM 573 C C . ALA A 1 76 ? -14.491 12.322 20.480 1.00 93.31 76 ALA A C 1
ATOM 575 O O . ALA A 1 76 ? -15.435 12.659 21.195 1.00 93.31 76 ALA A O 1
ATOM 576 N N . SER A 1 77 ? -14.189 11.034 20.268 1.00 88.69 77 SER A N 1
ATOM 577 C CA . SER A 1 77 ? -15.038 9.899 20.679 1.00 88.69 77 SER A CA 1
ATOM 578 C C . SER A 1 77 ? -15.098 9.642 22.192 1.00 88.69 77 SER A C 1
ATOM 580 O O . SER A 1 77 ? -15.935 8.862 22.636 1.00 88.69 77 SER A O 1
ATOM 582 N N . ARG A 1 78 ? -14.260 10.319 22.996 1.00 88.69 78 ARG A N 1
ATOM 583 C CA . ARG A 1 78 ? -14.079 10.082 24.448 1.00 88.69 78 ARG A CA 1
ATOM 584 C C . ARG A 1 78 ? -13.705 8.634 24.810 1.00 88.69 78 ARG A C 1
ATOM 586 O O . ARG A 1 78 ? -13.822 8.250 25.969 1.00 88.69 78 ARG A O 1
ATOM 593 N N . GLU A 1 79 ? -13.268 7.841 23.836 1.00 87.12 79 GLU A N 1
ATOM 594 C CA . GLU A 1 79 ? -12.699 6.515 24.064 1.00 87.12 79 GLU A CA 1
ATOM 595 C C . GLU A 1 79 ? -11.367 6.649 24.824 1.00 87.12 79 GLU A C 1
ATOM 597 O O . GLU A 1 79 ? -10.566 7.543 24.549 1.00 87.12 79 GLU A O 1
ATOM 602 N N . GLU A 1 80 ? -11.116 5.754 25.778 1.00 90.44 80 GLU A N 1
ATOM 603 C CA . GLU A 1 80 ? -9.911 5.754 26.614 1.00 90.44 80 GLU A CA 1
ATOM 604 C C . GLU A 1 80 ? -9.301 4.343 26.707 1.00 90.44 80 GLU A C 1
ATOM 606 O O . GLU A 1 80 ? -9.884 3.345 26.280 1.00 90.44 80 GLU A O 1
ATOM 611 N N . GLY A 1 81 ? -8.094 4.249 27.268 1.00 92.06 81 GLY A N 1
ATOM 612 C CA . GLY A 1 81 ? -7.402 2.976 27.486 1.00 92.06 81 GLY A CA 1
ATOM 613 C C . GLY A 1 81 ? -6.643 2.448 26.265 1.00 92.06 81 GLY A C 1
ATOM 614 O O . GLY A 1 81 ? -6.414 3.151 25.279 1.00 92.06 81 GLY A O 1
ATOM 615 N N . ASP A 1 82 ? -6.192 1.196 26.349 1.00 89.88 82 ASP A N 1
ATOM 616 C CA . ASP A 1 82 ? -5.283 0.615 25.349 1.00 89.88 82 ASP A CA 1
ATOM 617 C C . ASP A 1 82 ? -5.953 0.390 23.990 1.00 89.88 82 ASP A C 1
ATOM 619 O O . ASP A 1 82 ? -5.320 0.566 22.950 1.00 89.88 82 ASP A O 1
ATOM 623 N N . ARG A 1 83 ? -7.265 0.131 23.983 1.00 88.06 83 ARG A N 1
ATOM 624 C C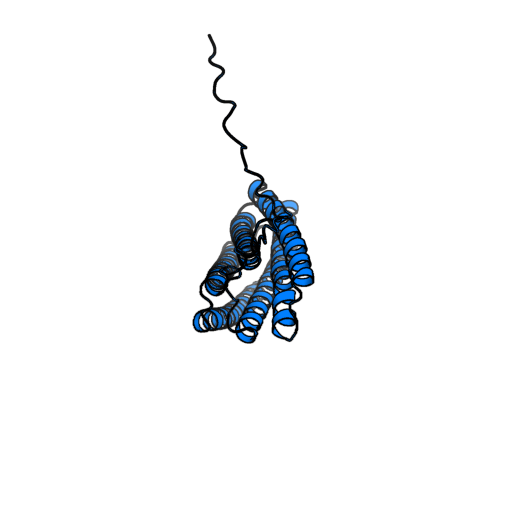A . ARG A 1 83 ? -8.047 0.036 22.746 1.00 88.06 83 ARG A CA 1
ATOM 625 C C . ARG A 1 83 ? -8.042 1.347 21.964 1.00 88.06 83 ARG A C 1
ATOM 627 O O . ARG A 1 83 ? -7.832 1.333 20.756 1.00 88.06 83 ARG A O 1
ATOM 634 N N . PHE A 1 84 ? -8.235 2.477 22.642 1.00 91.56 84 PHE A N 1
ATOM 635 C CA . PHE A 1 84 ? -8.181 3.790 22.005 1.00 91.56 84 PHE A CA 1
ATOM 636 C C . PHE A 1 84 ? -6.793 4.076 21.420 1.00 91.56 84 PHE A C 1
ATOM 638 O O . PHE A 1 84 ? -6.682 4.500 20.268 1.00 91.56 84 PHE A O 1
ATOM 645 N N . LYS A 1 85 ? -5.726 3.766 22.174 1.00 92.38 85 LYS A N 1
ATOM 646 C CA . LYS A 1 85 ? -4.336 3.894 21.699 1.00 92.38 85 LYS A CA 1
ATOM 647 C C . LYS A 1 85 ? -4.063 3.046 20.458 1.00 92.38 85 LYS A C 1
ATOM 649 O O . LYS A 1 85 ? -3.279 3.458 19.612 1.00 92.38 85 LYS A O 1
ATOM 654 N N . ALA A 1 86 ? -4.678 1.873 20.346 1.00 91.69 86 ALA A N 1
ATOM 655 C CA . ALA A 1 86 ? -4.568 1.037 19.159 1.00 91.69 86 ALA A CA 1
ATOM 656 C C . ALA A 1 86 ? -5.363 1.625 17.978 1.00 91.69 86 ALA A C 1
ATOM 658 O O . ALA A 1 86 ? -4.809 1.813 16.897 1.00 91.69 86 ALA A O 1
ATOM 659 N N . LEU A 1 87 ? -6.625 2.016 18.194 1.00 92.31 87 LEU A N 1
ATOM 660 C CA . LEU A 1 87 ? -7.489 2.580 17.148 1.00 92.31 87 LEU A CA 1
ATOM 661 C C . LEU A 1 87 ? -6.938 3.880 16.548 1.00 92.31 87 LEU A C 1
ATOM 663 O O . LEU A 1 87 ? -6.989 4.055 15.333 1.00 92.31 87 LEU A O 1
ATOM 667 N N . ILE A 1 88 ? -6.359 4.770 17.361 1.00 94.75 88 ILE A N 1
ATOM 668 C CA . ILE A 1 88 ? -5.789 6.037 16.871 1.00 94.75 88 ILE A CA 1
ATOM 669 C C . ILE A 1 88 ? -4.554 5.841 15.978 1.00 94.75 88 ILE A C 1
ATOM 671 O O . ILE A 1 88 ? -4.201 6.735 15.215 1.00 94.75 88 ILE A O 1
ATOM 675 N N . ARG A 1 89 ? -3.908 4.667 16.021 1.00 95.62 89 ARG A N 1
ATOM 676 C CA . ARG A 1 89 ? -2.763 4.340 15.154 1.00 95.62 89 ARG A CA 1
ATOM 677 C C . ARG A 1 89 ? -3.198 3.892 13.761 1.00 95.62 89 ARG A C 1
ATOM 679 O O . ARG A 1 89 ? -2.411 4.024 12.828 1.00 95.62 89 ARG A O 1
ATOM 686 N N . LEU A 1 90 ? -4.422 3.383 13.605 1.00 96.19 90 LEU A N 1
ATOM 687 C CA . LEU A 1 90 ? -4.888 2.803 12.343 1.00 96.19 90 LEU A CA 1
ATOM 688 C C . LEU A 1 90 ? -4.918 3.810 11.178 1.00 96.19 90 LEU A C 1
ATOM 690 O O . LEU A 1 90 ? -4.345 3.481 10.139 1.00 96.19 90 LEU A O 1
ATOM 694 N N . PRO A 1 91 ? -5.485 5.032 11.312 1.00 97.25 91 PRO A N 1
ATOM 695 C CA . PRO A 1 91 ? -5.468 6.005 10.217 1.00 97.25 91 PRO A CA 1
ATOM 696 C C . PRO A 1 91 ? -4.040 6.349 9.782 1.00 97.25 91 PRO A C 1
ATOM 698 O O . PRO A 1 91 ? -3.737 6.403 8.594 1.00 97.25 91 PRO A O 1
ATOM 701 N N . PHE A 1 92 ? -3.137 6.505 10.751 1.00 97.94 92 PHE A N 1
ATOM 702 C CA . PHE A 1 92 ? -1.735 6.805 10.486 1.00 97.94 92 PHE A CA 1
ATOM 703 C C . PHE A 1 92 ? -1.020 5.670 9.740 1.00 97.94 92 PHE A C 1
ATOM 705 O O . PHE A 1 92 ? -0.289 5.929 8.789 1.00 97.94 92 PHE A O 1
ATOM 712 N N . LEU A 1 93 ? -1.235 4.409 10.131 1.00 98.19 93 LEU A N 1
ATOM 713 C CA . LEU A 1 93 ? -0.631 3.264 9.441 1.00 98.19 93 LEU A CA 1
ATOM 714 C C . LEU A 1 93 ? -1.135 3.129 7.996 1.00 98.19 93 LEU A C 1
ATOM 716 O O . LEU A 1 93 ? -0.338 2.864 7.100 1.00 98.19 93 LEU A O 1
ATOM 720 N N . LEU A 1 94 ? -2.426 3.368 7.754 1.00 98.44 94 LEU A N 1
ATOM 721 C CA . LEU A 1 94 ? -2.991 3.381 6.401 1.00 98.44 94 LEU A CA 1
ATOM 722 C C . LEU A 1 94 ? -2.407 4.517 5.549 1.00 98.44 94 LEU A C 1
ATOM 724 O O . LEU A 1 94 ? -2.069 4.301 4.387 1.00 98.44 94 LEU A O 1
ATOM 728 N N . LEU A 1 95 ? -2.226 5.709 6.128 1.00 98.56 95 LEU A N 1
ATOM 729 C CA . LEU A 1 95 ? -1.561 6.821 5.446 1.00 98.56 95 LEU A CA 1
ATOM 730 C C . LEU A 1 95 ? -0.111 6.472 5.088 1.00 98.56 95 LEU A C 1
ATOM 732 O O . LEU A 1 95 ? 0.337 6.762 3.985 1.00 98.56 95 LEU A O 1
ATOM 736 N N . ARG A 1 96 ? 0.622 5.791 5.974 1.00 98.62 96 ARG A N 1
ATOM 737 C CA . ARG A 1 96 ? 1.994 5.361 5.673 1.00 98.62 96 ARG A CA 1
ATOM 738 C C . ARG A 1 96 ? 2.072 4.402 4.488 1.00 98.62 96 ARG A C 1
ATOM 740 O O . ARG A 1 96 ? 3.039 4.485 3.734 1.00 98.62 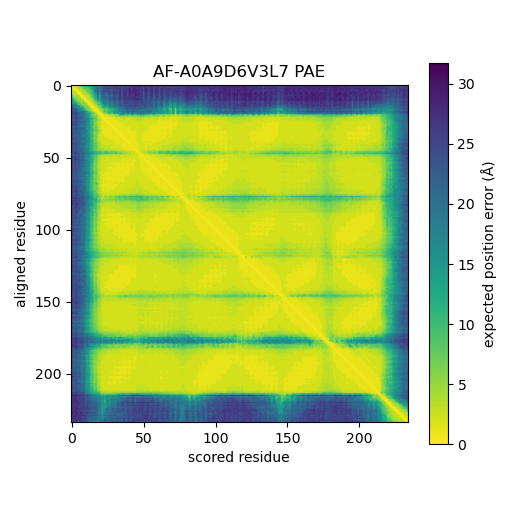96 ARG A O 1
ATOM 747 N N . ILE A 1 97 ? 1.077 3.530 4.301 1.00 98.69 97 ILE A N 1
ATOM 748 C CA . ILE A 1 97 ? 0.980 2.684 3.102 1.00 98.69 97 ILE A CA 1
ATOM 749 C C . ILE A 1 97 ? 0.828 3.566 1.857 1.00 98.69 97 ILE A C 1
ATOM 751 O O . ILE A 1 97 ? 1.581 3.380 0.902 1.00 98.69 97 ILE A O 1
ATOM 755 N N . GLU A 1 98 ? -0.067 4.562 1.880 1.00 98.56 98 GLU A N 1
ATOM 756 C CA . GLU A 1 98 ? -0.221 5.523 0.774 1.00 98.56 98 GLU A CA 1
ATOM 757 C C . GLU A 1 98 ? 1.087 6.235 0.443 1.00 98.56 98 GLU A C 1
ATOM 759 O O . GLU A 1 98 ? 1.460 6.276 -0.723 1.00 98.56 98 GLU A O 1
ATOM 764 N N . GLU A 1 99 ? 1.843 6.700 1.437 1.00 98.62 99 GLU A N 1
ATOM 765 C CA . GLU A 1 99 ? 3.134 7.352 1.195 1.00 98.62 99 GLU A CA 1
ATOM 766 C C . GLU A 1 99 ? 4.126 6.443 0.449 1.00 98.62 99 GLU A C 1
ATOM 768 O O . GLU A 1 99 ? 4.936 6.926 -0.347 1.00 98.62 99 GLU A O 1
ATOM 773 N N . LYS A 1 100 ? 4.096 5.121 0.685 1.00 98.75 100 LYS A N 1
ATOM 774 C CA . LYS A 1 100 ? 4.932 4.172 -0.074 1.00 98.75 100 LYS A CA 1
ATOM 775 C C . LYS A 1 100 ? 4.411 3.966 -1.488 1.00 98.75 100 LYS A C 1
ATOM 777 O O . LYS A 1 100 ? 5.220 3.865 -2.408 1.00 98.75 100 LYS A O 1
ATOM 782 N N . LEU A 1 101 ? 3.094 3.940 -1.677 1.00 98.62 101 LEU A N 1
ATOM 783 C CA . LEU A 1 101 ? 2.484 3.869 -3.004 1.00 98.62 101 LEU A CA 1
ATOM 784 C C . LEU A 1 101 ? 2.779 5.142 -3.822 1.00 98.62 101 LEU A C 1
ATOM 786 O O . LEU A 1 101 ? 3.195 5.038 -4.975 1.00 98.62 101 LEU A O 1
ATOM 790 N N . ASP A 1 102 ? 2.682 6.333 -3.229 1.00 98.50 102 ASP A N 1
ATOM 791 C CA . ASP A 1 102 ? 3.063 7.593 -3.884 1.00 98.50 102 ASP A CA 1
ATOM 792 C C . ASP A 1 102 ? 4.568 7.642 -4.196 1.00 98.50 102 ASP A C 1
ATOM 794 O O . ASP A 1 102 ? 4.990 8.103 -5.257 1.00 98.50 102 ASP A O 1
ATOM 798 N N . TYR A 1 103 ? 5.413 7.073 -3.335 1.00 98.56 103 TYR A N 1
ATOM 799 C CA . TYR A 1 103 ? 6.830 6.927 -3.657 1.00 98.56 103 TYR A CA 1
ATOM 800 C C . TYR A 1 103 ? 7.056 6.046 -4.904 1.00 98.56 103 TYR A C 1
ATOM 802 O O . TYR A 1 103 ? 7.814 6.430 -5.798 1.00 98.56 103 TYR A O 1
ATOM 810 N N . ILE A 1 104 ? 6.339 4.923 -5.038 1.00 98.50 104 ILE A N 1
ATOM 811 C CA . ILE A 1 104 ? 6.371 4.086 -6.254 1.00 98.50 104 ILE A CA 1
ATOM 812 C C . ILE A 1 104 ? 5.861 4.872 -7.473 1.00 98.50 104 ILE A C 1
ATOM 814 O O . ILE A 1 104 ? 6.436 4.767 -8.561 1.00 98.50 104 ILE A O 1
ATOM 818 N N . LEU A 1 105 ? 4.824 5.698 -7.311 1.00 98.19 105 LEU A N 1
ATOM 819 C CA . LEU A 1 105 ? 4.325 6.579 -8.369 1.00 98.19 105 LEU A CA 1
ATOM 820 C C . LEU A 1 105 ? 5.410 7.548 -8.851 1.00 98.19 105 LEU A C 1
ATOM 822 O O . LEU A 1 105 ? 5.619 7.712 -10.054 1.00 98.19 105 LEU A O 1
ATOM 826 N N . ASN A 1 106 ? 6.153 8.145 -7.920 1.00 98.31 106 ASN A N 1
ATOM 827 C CA . ASN A 1 106 ? 7.274 9.030 -8.228 1.00 98.31 106 ASN A CA 1
ATOM 828 C C . ASN A 1 106 ? 8.403 8.293 -8.965 1.00 98.31 106 ASN A C 1
ATOM 830 O O . ASN A 1 106 ? 8.945 8.826 -9.938 1.00 98.31 106 ASN A O 1
ATOM 834 N N . CYS A 1 107 ? 8.697 7.042 -8.597 1.00 97.94 107 CYS A N 1
ATOM 835 C CA . CYS A 1 107 ? 9.592 6.171 -9.363 1.00 97.94 107 CYS A CA 1
ATOM 836 C C . CYS A 1 107 ? 9.085 5.942 -10.800 1.00 97.94 107 CYS A C 1
ATOM 838 O O . CYS A 1 107 ? 9.875 6.005 -11.745 1.00 97.94 107 CYS A O 1
ATOM 840 N N . CYS A 1 108 ? 7.776 5.736 -10.995 1.00 97.25 108 CYS A N 1
ATOM 841 C CA . CYS A 1 108 ? 7.171 5.589 -12.324 1.00 97.25 108 CYS A CA 1
ATOM 842 C C . CYS A 1 108 ? 7.292 6.876 -13.153 1.00 97.25 108 CYS A C 1
ATOM 844 O O . CYS A 1 108 ? 7.678 6.820 -14.322 1.00 97.25 108 CYS A O 1
ATOM 846 N N . ARG A 1 109 ? 7.034 8.046 -12.555 1.00 97.31 109 ARG A N 1
ATOM 847 C CA . ARG A 1 109 ? 7.205 9.350 -13.219 1.00 97.31 109 ARG A CA 1
ATOM 848 C C . ARG A 1 109 ? 8.647 9.577 -13.651 1.00 97.31 109 ARG A C 1
ATOM 850 O O . ARG A 1 109 ? 8.886 9.947 -14.798 1.00 97.31 109 ARG A O 1
ATOM 857 N N . LEU A 1 110 ? 9.603 9.323 -12.755 1.00 96.69 110 LEU A N 1
ATOM 858 C CA . LEU A 1 110 ? 11.028 9.446 -13.054 1.00 96.69 110 LEU A CA 1
ATOM 859 C C . LEU A 1 110 ? 11.426 8.507 -14.195 1.00 96.69 110 LEU A C 1
ATOM 861 O O . LEU A 1 110 ? 12.052 8.940 -15.159 1.00 96.69 110 LEU A O 1
ATOM 865 N N . LYS A 1 111 ? 10.988 7.244 -14.129 1.00 94.94 111 LYS A N 1
ATOM 866 C CA . LYS A 1 111 ? 11.191 6.258 -15.193 1.00 94.94 111 LYS A CA 1
ATOM 867 C C . LYS A 1 111 ? 10.696 6.783 -16.546 1.00 94.94 111 LYS A C 1
ATOM 869 O O . LYS A 1 111 ? 11.423 6.688 -17.531 1.00 94.94 111 LYS A O 1
ATOM 874 N N . CYS A 1 112 ? 9.490 7.348 -16.599 1.00 95.25 112 CYS A N 1
ATOM 875 C CA . CYS A 1 112 ? 8.904 7.870 -17.836 1.00 95.25 112 CYS A CA 1
ATOM 876 C C . CYS A 1 112 ? 9.645 9.106 -18.353 1.00 95.25 112 CYS A C 1
ATOM 878 O O . CYS A 1 112 ? 9.972 9.173 -19.536 1.00 95.25 112 CYS A O 1
ATOM 880 N N . LYS A 1 113 ? 9.951 10.056 -17.464 1.00 96.44 113 LYS A N 1
ATOM 881 C CA . LYS A 1 113 ? 10.663 11.296 -17.793 1.00 96.44 113 LYS A CA 1
ATOM 882 C C . LYS A 1 113 ? 12.043 11.029 -18.396 1.00 96.44 113 LYS A C 1
ATOM 884 O O . LYS A 1 113 ? 12.420 11.678 -19.365 1.00 96.44 113 LYS A O 1
ATOM 889 N N . GLU A 1 114 ? 12.774 10.071 -17.836 1.00 95.38 114 GLU A N 1
ATOM 890 C CA . GLU A 1 114 ? 14.141 9.738 -18.251 1.00 95.38 114 GLU A CA 1
ATOM 891 C C . GLU A 1 114 ? 14.186 8.668 -19.364 1.00 95.38 114 GLU A C 1
ATOM 893 O O . GLU A 1 114 ? 15.262 8.215 -19.750 1.00 95.38 114 GLU A O 1
ATOM 898 N N . GLY A 1 115 ? 13.032 8.221 -19.880 1.00 94.81 115 GLY A N 1
ATOM 899 C CA . GLY A 1 115 ? 12.963 7.186 -20.921 1.00 94.81 115 GLY A CA 1
ATOM 900 C C . GLY A 1 115 ? 13.498 5.819 -20.472 1.00 94.81 115 GLY A C 1
ATOM 901 O O . GLY A 1 115 ? 13.950 5.015 -21.290 1.00 94.81 115 GLY A O 1
ATOM 902 N N . ILE A 1 116 ? 13.471 5.541 -19.168 1.00 93.69 116 ILE A N 1
ATOM 903 C CA . ILE A 1 116 ? 13.991 4.305 -18.590 1.00 93.69 116 ILE A CA 1
ATOM 904 C C . ILE A 1 116 ? 12.973 3.184 -18.811 1.00 93.69 116 ILE A C 1
ATOM 906 O O . ILE A 1 116 ? 11.787 3.301 -18.501 1.00 93.69 116 ILE A O 1
ATOM 910 N N . SER A 1 117 ? 13.445 2.050 -19.317 1.00 91.38 117 SER A N 1
ATOM 911 C CA . SER A 1 117 ? 12.627 0.850 -19.489 1.00 91.38 117 SER A CA 1
ATOM 912 C C . SER A 1 117 ? 13.155 -0.277 -18.616 1.00 91.38 117 SER A C 1
ATOM 914 O O . SER A 1 117 ? 14.361 -0.525 -18.554 1.00 91.38 117 SER A O 1
ATOM 916 N N . PHE A 1 118 ? 12.245 -0.974 -17.939 1.00 91.88 118 PHE A N 1
ATOM 917 C CA . PHE A 1 118 ? 12.581 -2.238 -17.305 1.00 91.88 118 PHE A CA 1
ATOM 918 C C . PHE A 1 118 ? 12.652 -3.337 -18.362 1.00 91.88 118 PHE A C 1
ATOM 920 O O . PHE A 1 118 ? 12.030 -3.261 -19.417 1.00 91.88 118 PHE A O 1
ATOM 927 N N . ASN A 1 119 ? 13.427 -4.380 -18.076 1.00 90.00 119 ASN A N 1
ATOM 928 C CA . ASN A 1 119 ? 13.304 -5.611 -18.847 1.00 90.00 119 ASN A CA 1
ATOM 929 C C . ASN A 1 119 ? 12.050 -6.371 -18.392 1.00 90.00 119 ASN A C 1
ATOM 931 O O . ASN A 1 119 ? 11.673 -6.278 -17.223 1.00 90.00 119 ASN A O 1
ATOM 935 N N . GLY A 1 120 ? 11.477 -7.194 -19.274 1.00 90.62 120 GLY A N 1
ATOM 936 C CA . GLY A 1 120 ? 10.223 -7.902 -18.987 1.00 90.62 120 GLY A CA 1
ATOM 937 C C . GLY A 1 120 ? 10.250 -8.772 -17.723 1.00 90.62 120 GLY A C 1
ATOM 938 O O . GLY A 1 120 ? 9.227 -8.930 -17.071 1.00 90.62 120 GLY A O 1
ATOM 939 N N . LYS A 1 121 ? 11.421 -9.279 -17.301 1.00 93.50 121 LYS A N 1
ATOM 940 C CA . LYS A 1 121 ? 11.536 -10.021 -16.032 1.00 93.50 121 LYS A CA 1
ATOM 941 C C . LYS A 1 121 ? 11.382 -9.107 -14.812 1.00 93.50 121 LYS A C 1
ATOM 943 O O . LYS A 1 121 ? 10.697 -9.475 -13.869 1.00 93.50 121 LYS A O 1
ATOM 948 N N . ALA A 1 122 ? 12.034 -7.945 -14.818 1.00 94.25 122 ALA A N 1
ATOM 949 C CA . ALA A 1 122 ? 11.920 -6.976 -13.729 1.00 94.25 122 ALA A CA 1
ATOM 950 C C . ALA A 1 122 ? 10.495 -6.426 -13.628 1.00 94.25 122 ALA A C 1
ATOM 952 O O . ALA A 1 122 ? 9.960 -6.321 -12.533 1.00 94.25 122 ALA A O 1
ATOM 953 N N . GLU A 1 123 ? 9.861 -6.152 -14.765 1.00 95.50 123 GLU A N 1
ATOM 954 C CA . GLU A 1 123 ? 8.460 -5.745 -14.802 1.00 95.50 123 GLU A CA 1
ATOM 955 C C . GLU A 1 123 ? 7.540 -6.834 -14.236 1.00 95.50 123 GLU A C 1
ATOM 957 O O . GLU A 1 123 ? 6.781 -6.558 -13.314 1.00 95.50 123 GLU A O 1
ATOM 962 N N . ALA A 1 124 ? 7.682 -8.088 -14.682 1.00 96.31 124 ALA A N 1
ATOM 963 C CA . ALA A 1 124 ? 6.903 -9.213 -14.160 1.00 96.31 124 ALA A CA 1
ATOM 964 C C . ALA A 1 124 ? 7.074 -9.408 -12.643 1.00 96.31 124 ALA A C 1
ATOM 966 O O . ALA A 1 124 ? 6.101 -9.680 -11.944 1.00 96.31 124 ALA A O 1
ATOM 967 N N . HIS A 1 125 ? 8.292 -9.228 -12.120 1.00 97.44 125 HIS A N 1
ATOM 968 C CA . HIS A 1 125 ? 8.535 -9.249 -10.678 1.00 97.44 125 HIS A CA 1
ATOM 969 C C . HIS A 1 125 ? 7.736 -8.161 -9.950 1.00 97.44 125 HIS A C 1
ATOM 971 O O . HIS A 1 125 ? 7.073 -8.456 -8.961 1.00 97.44 125 HIS A O 1
ATOM 977 N N . LEU A 1 126 ? 7.785 -6.911 -10.425 1.00 97.75 126 LEU A N 1
ATOM 978 C CA . LEU A 1 126 ? 7.063 -5.809 -9.784 1.00 97.75 126 LEU A CA 1
ATOM 979 C C . LEU A 1 126 ? 5.544 -6.014 -9.853 1.00 97.75 126 LEU A C 1
ATOM 981 O O . LEU A 1 126 ? 4.873 -5.819 -8.845 1.00 97.75 126 LEU A O 1
ATOM 985 N N . GLN A 1 127 ? 5.019 -6.485 -10.988 1.00 97.75 127 GLN A N 1
ATOM 986 C CA . GLN A 1 127 ? 3.601 -6.838 -11.134 1.00 97.75 127 GLN A CA 1
ATOM 987 C C . GLN A 1 127 ? 3.177 -7.906 -10.118 1.00 97.75 127 GLN A C 1
ATOM 989 O O . GLN A 1 127 ? 2.160 -7.755 -9.448 1.00 97.75 127 GLN A O 1
ATOM 994 N N . GLN A 1 128 ? 3.985 -8.957 -9.948 1.00 98.06 128 GLN A N 1
ATOM 995 C CA . GLN A 1 128 ? 3.713 -10.002 -8.961 1.00 98.06 128 GLN A CA 1
ATOM 996 C C . GLN A 1 128 ? 3.686 -9.450 -7.529 1.00 98.06 128 GLN A C 1
ATOM 998 O O . GLN A 1 128 ? 2.814 -9.818 -6.747 1.00 98.06 128 GLN A O 1
ATOM 1003 N N . LEU A 1 129 ? 4.625 -8.569 -7.175 1.00 98.44 129 LEU A N 1
ATOM 1004 C CA . LEU A 1 129 ? 4.678 -7.972 -5.840 1.00 98.44 129 LEU A CA 1
ATOM 1005 C C . LEU A 1 129 ? 3.468 -7.077 -5.549 1.00 98.44 129 LEU A C 1
ATOM 1007 O O . LEU A 1 129 ? 2.917 -7.144 -4.452 1.00 98.44 129 LEU A O 1
ATOM 1011 N N . ILE A 1 130 ? 3.050 -6.264 -6.523 1.00 98.38 130 ILE A N 1
ATOM 1012 C CA . ILE A 1 130 ? 1.862 -5.412 -6.398 1.00 98.38 130 ILE A CA 1
ATOM 1013 C C . ILE A 1 130 ? 0.595 -6.262 -6.280 1.00 98.38 130 ILE A C 1
ATOM 1015 O O . ILE A 1 130 ? -0.239 -5.960 -5.432 1.00 98.38 130 ILE A O 1
ATOM 1019 N N . ALA A 1 131 ? 0.473 -7.345 -7.053 1.00 98.38 131 ALA A N 1
ATOM 1020 C CA . ALA A 1 131 ? -0.664 -8.261 -6.956 1.00 98.38 131 ALA A CA 1
ATOM 1021 C C . ALA A 1 131 ? -0.786 -8.882 -5.554 1.00 98.38 131 ALA A C 1
ATOM 1023 O O . ALA A 1 131 ? -1.849 -8.806 -4.947 1.00 98.38 131 ALA A O 1
ATOM 1024 N N . ILE A 1 132 ? 0.316 -9.399 -4.994 1.00 98.50 132 ILE A N 1
ATOM 1025 C CA . ILE A 1 132 ? 0.321 -9.950 -3.628 1.00 98.50 132 ILE A CA 1
ATOM 1026 C C . ILE A 1 132 ? -0.061 -8.871 -2.604 1.00 98.50 132 ILE A C 1
ATOM 1028 O O . ILE A 1 132 ? -0.857 -9.127 -1.707 1.00 98.50 132 ILE A O 1
ATOM 1032 N N . LEU A 1 133 ? 0.473 -7.652 -2.739 1.00 98.62 133 LEU A N 1
ATOM 1033 C CA . LEU A 1 133 ? 0.135 -6.550 -1.835 1.00 98.62 133 LEU A CA 1
ATOM 1034 C C . LEU A 1 133 ? -1.356 -6.170 -1.922 1.00 98.62 133 LEU A C 1
ATOM 1036 O O . LEU A 1 133 ? -1.978 -5.900 -0.896 1.00 98.62 133 LEU A O 1
ATOM 1040 N N . VAL A 1 134 ? -1.936 -6.167 -3.126 1.00 98.56 134 VAL A N 1
ATOM 1041 C CA . VAL A 1 134 ? -3.373 -5.949 -3.347 1.00 98.56 134 VAL A CA 1
ATOM 1042 C C . VAL A 1 134 ? -4.202 -7.035 -2.667 1.00 98.56 134 VAL A C 1
ATOM 1044 O O . VAL A 1 134 ? -5.142 -6.703 -1.946 1.00 98.56 134 VAL A O 1
ATOM 1047 N N . ASP A 1 135 ? -3.841 -8.307 -2.836 1.00 98.44 135 ASP A N 1
ATOM 1048 C CA . ASP A 1 135 ? -4.538 -9.430 -2.201 1.00 98.44 135 ASP A CA 1
ATOM 1049 C C . ASP A 1 135 ? -4.492 -9.321 -0.670 1.00 98.44 135 ASP A C 1
ATOM 1051 O O . ASP A 1 135 ? -5.526 -9.418 -0.008 1.00 98.44 135 ASP A O 1
ATOM 1055 N N . MET A 1 136 ? -3.327 -8.991 -0.104 1.00 98.62 136 MET A N 1
ATOM 1056 C CA . MET A 1 136 ? -3.180 -8.750 1.333 1.00 98.62 136 MET A CA 1
ATOM 1057 C C . MET A 1 136 ? -4.056 -7.589 1.828 1.00 98.62 136 MET A C 1
ATOM 1059 O O . MET A 1 136 ? -4.654 -7.685 2.899 1.00 98.62 136 MET A O 1
ATOM 1063 N N . MET A 1 137 ? -4.156 -6.490 1.072 1.00 98.56 137 MET A N 1
ATOM 1064 C CA . MET A 1 137 ? -5.018 -5.358 1.433 1.00 98.56 137 MET A CA 1
ATOM 1065 C C . MET A 1 137 ? -6.514 -5.681 1.289 1.00 98.56 137 MET A C 1
ATOM 1067 O O . MET A 1 137 ? -7.311 -5.199 2.096 1.00 98.56 137 MET A O 1
ATOM 1071 N N . ASN A 1 138 ? -6.906 -6.509 0.315 1.00 98.12 138 ASN A N 1
ATOM 1072 C CA . ASN A 1 138 ? -8.273 -7.029 0.205 1.00 98.12 138 ASN A CA 1
ATOM 1073 C C . ASN A 1 138 ? -8.620 -7.906 1.414 1.00 98.12 138 ASN A C 1
ATOM 1075 O O . ASN A 1 138 ? -9.610 -7.643 2.093 1.00 98.12 138 ASN A O 1
ATOM 1079 N N . ASN A 1 139 ? -7.752 -8.861 1.756 1.00 97.50 139 ASN A N 1
ATOM 1080 C CA . ASN A 1 139 ? -7.908 -9.698 2.947 1.00 97.50 139 ASN A CA 1
ATOM 1081 C C . ASN A 1 139 ? -7.968 -8.846 4.224 1.00 97.50 139 ASN A C 1
ATOM 1083 O O . ASN A 1 139 ? -8.751 -9.126 5.131 1.00 97.50 139 ASN A O 1
ATOM 1087 N N . LEU A 1 140 ? -7.173 -7.773 4.298 1.00 96.94 140 LEU A N 1
ATOM 1088 C CA . LEU A 1 140 ? -7.215 -6.831 5.412 1.00 96.94 140 LEU A CA 1
ATOM 1089 C C . LEU A 1 140 ? -8.571 -6.121 5.492 1.00 96.94 140 LEU A C 1
ATOM 1091 O O . LEU A 1 140 ? -9.161 -6.053 6.567 1.00 96.94 140 LEU A O 1
ATOM 1095 N N . ARG A 1 141 ? -9.094 -5.627 4.367 1.00 96.12 141 ARG A N 1
ATOM 1096 C CA . ARG A 1 141 ? -10.424 -5.007 4.289 1.00 96.12 141 ARG A CA 1
ATOM 1097 C C . ARG A 1 141 ? -11.534 -5.966 4.729 1.00 96.12 141 ARG A C 1
ATOM 1099 O O . ARG A 1 141 ? -12.435 -5.559 5.468 1.00 96.12 141 ARG A O 1
ATOM 1106 N N . ASP A 1 142 ? -11.442 -7.232 4.341 1.00 95.31 142 ASP A N 1
ATOM 1107 C CA . ASP A 1 142 ? -12.373 -8.268 4.786 1.00 95.31 142 ASP A CA 1
ATOM 1108 C C . ASP A 1 142 ? -12.240 -8.509 6.294 1.00 95.31 142 ASP A C 1
ATOM 1110 O O . ASP A 1 142 ? -13.246 -8.530 7.006 1.00 95.31 142 ASP A O 1
ATOM 1114 N N . ALA A 1 143 ? -11.014 -8.570 6.822 1.00 93.62 143 ALA A N 1
ATOM 1115 C CA . ALA A 1 143 ? -10.756 -8.723 8.252 1.00 93.62 143 ALA A CA 1
ATOM 1116 C C . ALA A 1 143 ? -11.328 -7.569 9.094 1.00 93.62 143 ALA A C 1
ATOM 1118 O O . ALA A 1 143 ? -11.862 -7.820 10.175 1.00 93.62 143 ALA A O 1
ATOM 1119 N N . PHE A 1 144 ? -11.295 -6.328 8.592 1.00 91.06 144 PHE A N 1
ATOM 1120 C CA . PHE A 1 144 ? -11.989 -5.191 9.215 1.00 91.06 144 PHE A CA 1
ATOM 1121 C C . PHE A 1 144 ? -13.511 -5.401 9.286 1.00 91.06 144 PHE A C 1
ATOM 1123 O O . PHE A 1 144 ? -14.147 -4.936 10.229 1.00 91.06 144 PHE A O 1
ATOM 1130 N N . SER A 1 145 ? -14.093 -6.111 8.316 1.00 90.25 145 SER A N 1
ATOM 1131 C CA . SER A 1 145 ? -15.541 -6.319 8.209 1.00 90.25 145 SER A CA 1
ATOM 1132 C C . SER A 1 145 ? -16.043 -7.486 9.065 1.00 90.25 145 SER A C 1
ATOM 1134 O O . SER A 1 145 ? -17.096 -7.378 9.689 1.00 90.25 145 SER A O 1
ATOM 1136 N N . VAL A 1 146 ? -15.304 -8.603 9.111 1.00 88.75 146 VAL A N 1
ATOM 1137 C CA . VAL A 1 146 ? -15.734 -9.831 9.814 1.00 88.75 146 VAL A CA 1
ATOM 1138 C C . VAL A 1 146 ? -15.052 -10.059 11.166 1.00 88.75 146 VAL A C 1
ATOM 1140 O O . VAL A 1 146 ? -15.493 -10.918 11.924 1.00 88.75 146 VAL A O 1
ATOM 1143 N N . SER A 1 147 ? -14.006 -9.291 11.498 1.00 86.19 147 SER A N 1
ATOM 1144 C CA . SER A 1 147 ? -13.194 -9.465 12.717 1.00 86.19 147 SER A CA 1
ATOM 1145 C C . SER A 1 147 ? -12.659 -10.899 12.907 1.00 86.19 147 SER A C 1
ATOM 1147 O O . SER A 1 147 ? -12.686 -11.449 14.009 1.00 86.19 147 SER A O 1
ATOM 1149 N N . ASP A 1 148 ? -12.170 -11.521 11.830 1.00 90.94 148 ASP A N 1
ATOM 1150 C CA . ASP A 1 148 ? -11.630 -12.885 11.857 1.00 90.94 148 ASP A CA 1
ATOM 1151 C C . ASP A 1 148 ? -10.120 -12.893 12.164 1.00 90.94 148 ASP A C 1
ATOM 1153 O O . ASP A 1 148 ? -9.278 -12.562 11.327 1.00 90.94 148 ASP A O 1
ATOM 1157 N N . ALA A 1 149 ? -9.760 -13.328 13.373 1.00 93.69 149 ALA A N 1
ATOM 1158 C CA . ALA A 1 149 ? -8.367 -13.432 13.805 1.00 93.69 149 ALA A CA 1
ATOM 1159 C C . ALA A 1 149 ? -7.542 -14.464 13.009 1.00 93.69 149 ALA A C 1
ATOM 1161 O O . ALA A 1 149 ? -6.316 -14.342 12.955 1.00 93.69 149 ALA A O 1
ATOM 1162 N N . LEU A 1 150 ? -8.167 -15.490 12.418 1.00 94.81 150 LEU A N 1
ATOM 1163 C CA . LEU A 1 150 ? -7.474 -16.439 11.542 1.00 94.81 150 LEU A CA 1
ATOM 1164 C C . LEU A 1 150 ? -7.107 -15.777 10.216 1.00 94.81 150 LEU A C 1
ATOM 1166 O O . LEU A 1 150 ? -5.973 -15.940 9.766 1.00 94.81 150 LEU A O 1
ATOM 1170 N N . LEU A 1 151 ? -8.011 -14.971 9.651 1.00 95.69 151 LEU A N 1
ATOM 1171 C CA . LEU A 1 151 ? -7.728 -14.178 8.456 1.00 95.69 151 LEU A CA 1
ATOM 1172 C C . LEU A 1 151 ? -6.571 -13.203 8.708 1.00 95.69 151 LEU A C 1
ATOM 1174 O O . LEU A 1 151 ? -5.613 -13.178 7.941 1.00 95.69 151 LEU A O 1
ATOM 1178 N N . VAL A 1 152 ? -6.577 -12.492 9.842 1.00 96.88 152 VAL A N 1
ATOM 1179 C CA . VAL A 1 152 ? -5.473 -11.587 10.215 1.00 96.88 152 VAL A CA 1
ATOM 1180 C C . VAL A 1 152 ? -4.133 -12.328 10.333 1.00 96.88 152 VAL A C 1
ATOM 1182 O O . VAL A 1 152 ? -3.102 -11.839 9.870 1.00 96.88 152 VAL A O 1
ATOM 1185 N N . LYS A 1 153 ? -4.124 -13.539 10.905 1.00 97.06 153 LYS A N 1
ATOM 1186 C CA . LYS A 1 153 ? -2.913 -14.377 10.968 1.00 97.06 153 LYS A CA 1
ATOM 1187 C C . LYS A 1 153 ? -2.458 -14.861 9.588 1.00 97.06 153 LYS A C 1
ATOM 1189 O O . LYS A 1 153 ? -1.250 -14.946 9.369 1.00 97.06 153 LYS A O 1
ATOM 1194 N N . SER A 1 154 ? -3.388 -15.146 8.672 1.00 97.62 154 SER A N 1
ATOM 1195 C CA . SER A 1 154 ? -3.063 -15.475 7.275 1.00 97.62 154 SER A CA 1
ATOM 1196 C C . SER A 1 154 ? -2.328 -14.322 6.600 1.00 97.62 154 SER A C 1
ATOM 1198 O O . SER A 1 154 ? -1.247 -14.535 6.060 1.00 97.62 154 SER A O 1
ATOM 1200 N N . ILE A 1 155 ? -2.831 -13.090 6.746 1.00 98.19 155 ILE A N 1
ATOM 1201 C CA . ILE A 1 155 ? -2.208 -11.888 6.165 1.00 98.19 155 ILE A CA 1
ATOM 1202 C C . ILE A 1 155 ? -0.774 -11.705 6.682 1.00 98.19 155 ILE A C 1
ATOM 1204 O O . ILE A 1 155 ? 0.134 -11.403 5.913 1.00 98.19 155 ILE A O 1
ATOM 1208 N N . ILE A 1 156 ? -0.526 -11.938 7.976 1.00 98.25 156 ILE A N 1
ATOM 1209 C CA . ILE A 1 156 ? 0.835 -11.882 8.540 1.00 98.25 156 ILE A CA 1
ATOM 1210 C C . ILE A 1 156 ? 1.744 -12.940 7.891 1.00 98.25 156 ILE A C 1
ATOM 1212 O O . ILE A 1 156 ? 2.892 -12.649 7.550 1.00 98.25 156 ILE A O 1
ATOM 1216 N N . SER A 1 157 ? 1.241 -14.163 7.698 1.00 98.12 157 SER A N 1
ATOM 1217 C CA . SER A 1 157 ? 1.984 -15.233 7.021 1.00 98.12 157 SER A CA 1
ATOM 1218 C C . SER A 1 157 ? 2.292 -14.878 5.561 1.00 98.12 157 SER A C 1
ATOM 1220 O O . SER A 1 157 ? 3.418 -15.083 5.105 1.00 98.12 157 SER A O 1
ATOM 1222 N N . GLU A 1 158 ? 1.325 -14.307 4.842 1.00 98.31 158 GLU A N 1
ATOM 1223 C CA . GLU A 1 158 ? 1.498 -13.792 3.479 1.00 98.31 158 GLU A CA 1
ATOM 1224 C C . GLU A 1 158 ? 2.551 -12.675 3.436 1.00 98.31 158 GLU A C 1
ATOM 1226 O O . GLU A 1 158 ? 3.417 -12.681 2.564 1.00 98.31 158 GLU A O 1
ATOM 1231 N N . GLY A 1 159 ? 2.576 -11.780 4.427 1.00 98.44 159 GLY A N 1
ATOM 1232 C CA . GLY A 1 159 ? 3.580 -10.717 4.520 1.00 98.44 159 GLY A CA 1
ATOM 1233 C C . GLY A 1 159 ? 5.010 -11.221 4.749 1.00 98.44 159 GLY A C 1
ATOM 1234 O O . GLY A 1 159 ? 5.977 -10.648 4.224 1.00 98.44 159 GLY A O 1
ATOM 1235 N N . CYS A 1 160 ? 5.177 -12.322 5.487 1.00 98.50 160 CYS A N 1
ATOM 1236 C CA . CYS A 1 160 ? 6.467 -13.010 5.612 1.00 98.50 160 CYS A CA 1
ATOM 1237 C C . CYS A 1 160 ? 6.922 -13.590 4.266 1.00 98.50 160 CYS A C 1
ATOM 1239 O O . CYS A 1 160 ? 8.093 -13.461 3.891 1.00 98.50 160 CYS A O 1
ATOM 1241 N N . GLU A 1 161 ? 5.995 -14.193 3.525 1.00 98.44 161 GLU A N 1
ATOM 1242 C CA . GLU A 1 161 ? 6.264 -14.757 2.206 1.00 98.44 161 GLU A CA 1
ATOM 1243 C C . GLU A 1 161 ? 6.591 -13.665 1.175 1.00 98.44 161 GLU A C 1
ATOM 1245 O O . GLU A 1 161 ? 7.594 -13.767 0.466 1.00 98.44 161 GLU A O 1
ATOM 1250 N N . LEU A 1 162 ? 5.848 -12.556 1.164 1.00 98.50 162 LEU A N 1
ATOM 1251 C CA . LEU A 1 162 ? 6.143 -11.384 0.337 1.00 98.50 162 LEU A CA 1
ATOM 1252 C C . LEU A 1 162 ? 7.557 -10.847 0.613 1.00 98.50 162 LEU A C 1
ATOM 1254 O O . LEU A 1 162 ? 8.330 -10.602 -0.316 1.00 98.50 162 LEU A O 1
ATOM 1258 N N . SER A 1 163 ? 7.949 -10.744 1.886 1.00 98.56 163 SER A N 1
ATOM 1259 C CA . SER A 1 163 ? 9.304 -10.322 2.274 1.00 98.56 163 SER A CA 1
ATOM 1260 C C . SER A 1 163 ? 10.390 -11.263 1.742 1.00 98.56 163 SER A C 1
ATOM 1262 O O . SER A 1 163 ? 11.461 -10.810 1.318 1.00 98.56 163 SER A O 1
ATOM 1264 N N . ARG A 1 164 ? 10.123 -12.576 1.735 1.00 98.56 164 ARG A N 1
ATOM 1265 C CA . ARG A 1 164 ? 11.020 -13.580 1.152 1.00 98.56 164 ARG A CA 1
ATOM 1266 C C . ARG A 1 164 ? 11.154 -13.377 -0.359 1.00 98.56 164 ARG A C 1
ATOM 1268 O O . ARG A 1 164 ? 12.281 -13.287 -0.845 1.00 98.56 164 ARG A O 1
ATOM 1275 N N . ILE A 1 165 ? 10.038 -13.227 -1.075 1.00 98.50 165 ILE A N 1
ATOM 1276 C CA . ILE A 1 165 ? 10.011 -12.998 -2.529 1.00 98.50 165 ILE A CA 1
ATOM 1277 C C . ILE A 1 165 ? 10.7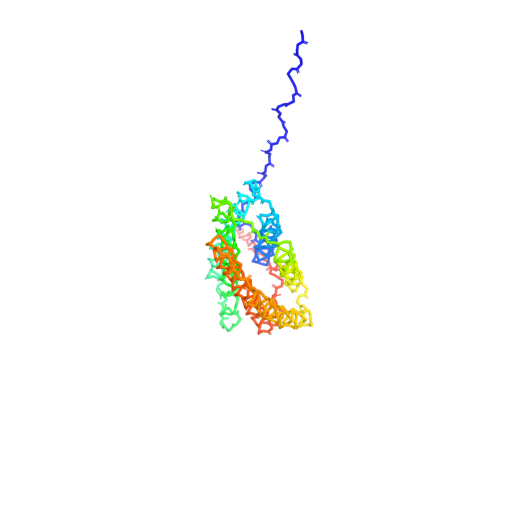92 -11.728 -2.897 1.00 98.50 165 ILE A C 1
ATOM 1279 O O . ILE A 1 165 ? 11.625 -11.760 -3.803 1.00 98.50 165 ILE A O 1
ATOM 1283 N N . ILE A 1 166 ? 10.608 -10.626 -2.159 1.00 98.44 166 ILE A N 1
ATOM 1284 C CA . ILE A 1 166 ? 11.345 -9.368 -2.378 1.00 98.44 166 ILE A CA 1
ATOM 1285 C C . ILE A 1 166 ? 12.861 -9.584 -2.265 1.00 98.44 166 ILE A C 1
ATOM 1287 O O . ILE A 1 166 ? 13.627 -9.099 -3.104 1.00 98.44 166 ILE A O 1
ATOM 1291 N N . ARG A 1 167 ? 13.317 -10.328 -1.249 1.00 98.12 167 ARG A N 1
ATOM 1292 C CA . ARG A 1 167 ? 14.742 -10.646 -1.061 1.00 98.12 167 ARG A CA 1
ATOM 1293 C C . ARG A 1 167 ? 15.294 -11.505 -2.200 1.00 98.12 167 ARG A C 1
ATOM 1295 O O . ARG A 1 167 ? 16.416 -11.259 -2.661 1.00 98.12 167 ARG A O 1
ATOM 1302 N N . ASP A 1 168 ? 14.517 -12.474 -2.669 1.00 97.50 168 ASP A N 1
ATOM 1303 C CA . ASP A 1 168 ? 14.906 -13.356 -3.769 1.00 97.50 168 ASP A CA 1
ATOM 1304 C C . ASP A 1 168 ? 15.003 -12.563 -5.083 1.00 97.50 168 ASP A C 1
ATOM 1306 O O . ASP A 1 168 ? 15.995 -12.664 -5.810 1.00 97.50 168 ASP A O 1
ATOM 1310 N N . PHE A 1 169 ? 14.042 -11.672 -5.343 1.00 97.38 169 PHE A N 1
ATOM 1311 C CA . PHE A 1 169 ? 14.059 -10.758 -6.485 1.00 97.38 169 PHE A CA 1
ATOM 1312 C C . PHE A 1 169 ? 15.219 -9.770 -6.438 1.00 97.38 169 PHE A C 1
ATOM 1314 O O . PHE A 1 169 ? 15.862 -9.547 -7.466 1.00 97.38 169 PHE A O 1
ATOM 1321 N N . ARG A 1 170 ? 15.530 -9.210 -5.265 1.00 96.50 170 ARG A N 1
ATOM 1322 C CA . ARG A 1 170 ? 16.698 -8.341 -5.065 1.00 96.50 170 ARG A CA 1
ATOM 1323 C C . ARG A 1 170 ? 17.996 -9.078 -5.394 1.00 96.50 170 ARG A C 1
ATOM 1325 O O . ARG A 1 170 ? 18.797 -8.574 -6.179 1.00 96.50 170 ARG A O 1
ATOM 1332 N N . SER A 1 171 ? 18.173 -10.284 -4.856 1.00 94.00 171 SER A N 1
ATOM 1333 C CA . SER A 1 171 ? 19.357 -11.121 -5.101 1.00 94.00 171 SER A CA 1
ATOM 1334 C C . SER A 1 171 ? 19.501 -11.479 -6.583 1.00 94.00 171 SER A C 1
ATOM 1336 O O . SER A 1 171 ? 20.547 -11.243 -7.187 1.00 94.00 171 SER A O 1
ATOM 1338 N N . ALA A 1 172 ? 18.421 -11.960 -7.206 1.00 90.75 172 ALA A N 1
ATOM 1339 C CA . ALA A 1 172 ? 18.409 -12.322 -8.620 1.00 90.75 172 ALA A CA 1
ATOM 1340 C C . ALA A 1 172 ? 18.692 -11.125 -9.538 1.00 90.75 172 ALA A C 1
ATOM 1342 O O . ALA A 1 172 ? 19.320 -11.275 -10.590 1.00 90.75 172 ALA A O 1
ATOM 1343 N N . TYR A 1 173 ? 18.228 -9.934 -9.156 1.00 88.62 173 TYR A N 1
ATOM 1344 C CA . TYR A 1 173 ? 18.470 -8.719 -9.918 1.00 88.62 173 TYR A CA 1
ATOM 1345 C C . TYR A 1 173 ? 19.910 -8.216 -9.764 1.00 88.62 173 TYR A C 1
ATOM 1347 O O . TYR A 1 173 ? 20.435 -7.636 -10.715 1.00 88.62 173 TYR A O 1
ATOM 1355 N N . TRP A 1 174 ? 20.571 -8.461 -8.624 1.00 84.44 174 TRP A N 1
ATOM 1356 C CA . TRP A 1 174 ? 21.975 -8.093 -8.415 1.00 84.44 174 TRP A CA 1
ATOM 1357 C C . TRP A 1 174 ? 22.975 -8.938 -9.199 1.00 84.44 174 TRP A C 1
ATOM 1359 O O . TRP A 1 174 ? 23.975 -8.403 -9.666 1.00 84.44 174 TRP A O 1
ATOM 1369 N N . CYS A 1 175 ? 22.697 -10.224 -9.404 1.00 82.19 175 CYS A N 1
ATOM 1370 C CA . CYS A 1 175 ? 23.602 -11.127 -10.120 1.00 82.19 175 CYS A CA 1
ATOM 1371 C C . CYS A 1 175 ? 23.683 -10.878 -11.641 1.00 82.19 175 CYS A C 1
ATOM 1373 O O . CYS A 1 175 ? 24.394 -11.601 -12.337 1.00 82.19 175 CYS A O 1
ATOM 1375 N N . ARG A 1 176 ? 22.953 -9.898 -12.191 1.00 78.62 176 ARG A N 1
ATOM 1376 C CA . ARG A 1 176 ? 22.962 -9.610 -13.632 1.00 78.62 176 ARG A CA 1
ATOM 1377 C C . ARG A 1 176 ? 24.105 -8.664 -14.023 1.00 78.62 176 ARG A C 1
ATOM 1379 O O . ARG A 1 176 ? 24.226 -7.599 -13.417 1.00 78.62 176 ARG A O 1
ATOM 1386 N N . PRO A 1 177 ? 24.876 -8.978 -15.083 1.00 73.44 177 PRO A N 1
ATOM 1387 C CA . PRO A 1 177 ? 25.826 -8.036 -15.668 1.00 73.44 177 PRO A CA 1
ATOM 1388 C C . PRO A 1 177 ? 25.103 -6.764 -16.120 1.00 73.44 177 PRO A C 1
ATOM 1390 O O . PRO A 1 177 ? 24.064 -6.841 -16.780 1.00 73.44 177 PRO A O 1
ATOM 1393 N N . ARG A 1 178 ? 25.649 -5.593 -15.775 1.00 74.62 178 ARG A N 1
ATOM 1394 C CA . ARG A 1 178 ? 25.103 -4.292 -16.182 1.00 74.62 178 ARG A CA 1
ATOM 1395 C C . ARG A 1 178 ? 26.130 -3.558 -17.027 1.00 74.62 178 ARG A C 1
ATOM 1397 O O . ARG A 1 178 ? 27.274 -3.408 -16.611 1.00 74.62 178 ARG A O 1
ATOM 1404 N N . ILE A 1 179 ? 25.711 -3.097 -18.200 1.00 72.62 179 ILE A N 1
ATOM 1405 C CA . ILE A 1 179 ? 26.546 -2.311 -19.106 1.00 72.62 179 ILE A CA 1
ATOM 1406 C C . ILE A 1 179 ? 25.775 -1.034 -19.439 1.00 72.62 179 ILE A C 1
ATOM 1408 O O . ILE A 1 179 ? 24.645 -1.095 -19.918 1.00 72.62 179 ILE A O 1
ATOM 1412 N N . GLY A 1 180 ? 26.390 0.116 -19.171 1.00 80.69 180 GLY A N 1
ATOM 1413 C CA . GLY A 1 180 ? 25.858 1.433 -19.520 1.00 80.69 180 GLY A CA 1
ATOM 1414 C C . GLY A 1 180 ? 25.079 2.152 -18.401 1.00 80.69 180 GLY A C 1
ATOM 1415 O O . GLY A 1 180 ? 24.584 1.526 -17.462 1.00 80.69 180 GLY A O 1
ATOM 1416 N N . PRO A 1 181 ? 24.961 3.489 -18.493 1.00 75.94 181 PRO A N 1
ATOM 1417 C CA . PRO A 1 181 ? 24.393 4.337 -17.440 1.00 75.94 181 PRO A CA 1
ATOM 1418 C C . PRO A 1 181 ? 22.881 4.148 -17.236 1.00 75.94 181 PRO A C 1
ATOM 1420 O O . PRO A 1 181 ? 22.424 4.095 -16.096 1.00 75.94 181 PRO A O 1
ATOM 1423 N N . LEU A 1 182 ? 22.104 3.959 -18.311 1.00 79.00 182 LEU A N 1
ATOM 1424 C CA . LEU A 1 182 ? 20.654 3.715 -18.222 1.00 79.00 182 LEU A CA 1
ATOM 1425 C C . LEU A 1 182 ? 20.335 2.423 -17.454 1.00 79.00 182 LEU A C 1
ATOM 1427 O O . LEU A 1 182 ? 19.361 2.361 -16.707 1.00 79.00 182 LEU A O 1
ATOM 1431 N N . ALA A 1 183 ? 21.195 1.405 -17.571 1.00 85.88 183 ALA A N 1
ATOM 1432 C CA . ALA A 1 183 ? 21.050 0.166 -16.815 1.00 85.88 183 ALA A CA 1
ATOM 1433 C C . ALA A 1 183 ? 21.244 0.387 -15.305 1.00 85.88 183 ALA A C 1
ATOM 1435 O O . ALA A 1 183 ? 20.573 -0.265 -14.504 1.00 85.88 183 ALA A O 1
ATOM 1436 N N . LEU A 1 184 ? 22.123 1.309 -14.895 1.00 89.44 184 LEU A N 1
ATOM 1437 C CA . LEU A 1 184 ? 22.322 1.662 -13.485 1.00 89.44 184 LEU A CA 1
ATOM 1438 C C . LEU A 1 184 ? 21.127 2.442 -12.925 1.00 89.44 184 LEU A C 1
ATOM 1440 O O . LEU A 1 184 ? 20.664 2.133 -11.831 1.00 89.44 184 LEU A O 1
ATOM 1444 N N . GLN A 1 185 ? 20.564 3.382 -13.685 1.00 92.75 185 GLN A N 1
ATOM 1445 C CA . GLN A 1 185 ? 19.372 4.121 -13.252 1.00 92.75 185 GLN A CA 1
ATOM 1446 C C . GLN A 1 185 ? 18.142 3.215 -13.136 1.00 92.75 185 GLN A C 1
ATOM 1448 O O . GLN A 1 185 ? 17.477 3.213 -12.103 1.00 92.75 185 GLN A O 1
ATOM 1453 N N . ALA A 1 186 ? 17.897 2.354 -14.132 1.00 93.25 186 ALA A N 1
ATOM 1454 C CA . ALA A 1 186 ? 16.860 1.322 -14.052 1.00 93.25 186 ALA A CA 1
ATOM 1455 C C . ALA A 1 186 ? 17.045 0.411 -12.830 1.00 93.25 186 ALA A C 1
ATOM 1457 O O . ALA A 1 186 ? 16.091 -0.165 -12.316 1.00 93.25 186 ALA A O 1
ATOM 1458 N N . THR A 1 187 ? 18.284 0.254 -12.364 1.00 93.62 187 THR A N 1
ATOM 1459 C CA . THR A 1 187 ? 18.576 -0.537 -11.174 1.00 93.62 187 THR A CA 1
ATOM 1460 C C . THR A 1 187 ? 18.181 0.157 -9.898 1.00 93.62 187 THR A C 1
ATOM 1462 O O . THR A 1 187 ? 17.515 -0.468 -9.080 1.00 93.62 187 THR A O 1
ATOM 1465 N N . ALA A 1 188 ? 18.580 1.417 -9.746 1.00 94.56 188 ALA A N 1
ATOM 1466 C CA . ALA A 1 188 ? 18.218 2.220 -8.590 1.00 94.56 188 ALA A CA 1
ATOM 1467 C C . ALA A 1 188 ? 16.692 2.271 -8.439 1.00 94.56 188 ALA A C 1
ATOM 1469 O O . ALA A 1 188 ? 16.174 1.787 -7.442 1.00 94.56 188 ALA A O 1
ATOM 1470 N N . ILE A 1 189 ? 15.978 2.668 -9.501 1.00 96.50 189 ILE A N 1
ATOM 1471 C CA . ILE A 1 189 ? 14.510 2.768 -9.487 1.00 96.50 189 ILE A CA 1
ATOM 1472 C C . ILE A 1 189 ? 13.857 1.424 -9.132 1.00 96.50 189 ILE A C 1
ATOM 1474 O O . ILE A 1 189 ? 12.925 1.378 -8.337 1.00 96.50 189 ILE A O 1
ATOM 1478 N N . TYR A 1 190 ? 14.337 0.312 -9.697 1.00 96.81 190 TYR A N 1
ATOM 1479 C CA . TYR A 1 190 ? 13.796 -1.009 -9.369 1.00 96.81 190 TYR A CA 1
ATOM 1480 C C . TYR A 1 190 ? 13.971 -1.352 -7.882 1.00 96.81 190 TYR A C 1
ATOM 1482 O O . TYR A 1 190 ? 13.042 -1.853 -7.253 1.00 96.81 190 TYR A O 1
ATOM 1490 N N . LEU A 1 191 ? 15.151 -1.093 -7.311 1.00 96.81 191 LEU A N 1
ATOM 1491 C CA . LEU A 1 191 ? 15.429 -1.375 -5.901 1.00 96.81 191 LEU A CA 1
ATOM 1492 C C . LEU A 1 191 ? 14.636 -0.461 -4.964 1.00 96.81 191 LEU A C 1
ATOM 1494 O O . LEU A 1 191 ? 14.117 -0.955 -3.965 1.00 96.81 191 LEU A O 1
ATOM 1498 N N . ASP A 1 192 ? 14.480 0.809 -5.332 1.00 98.00 192 ASP A N 1
ATOM 1499 C CA . ASP A 1 192 ? 13.664 1.787 -4.613 1.00 98.00 192 ASP A CA 1
ATOM 1500 C C . ASP A 1 192 ? 12.198 1.325 -4.538 1.00 98.00 192 ASP A C 1
ATOM 1502 O O . ASP A 1 192 ? 11.587 1.342 -3.468 1.00 98.00 192 ASP A O 1
ATOM 1506 N N . ILE A 1 193 ? 11.650 0.803 -5.644 1.00 98.31 193 ILE A N 1
ATOM 1507 C CA . ILE A 1 193 ? 10.303 0.212 -5.662 1.00 98.31 193 ILE A CA 1
ATOM 1508 C C . ILE A 1 193 ? 10.236 -1.024 -4.754 1.00 98.31 193 ILE A C 1
ATOM 1510 O O . ILE A 1 193 ? 9.278 -1.168 -3.995 1.00 98.31 193 ILE A O 1
ATOM 1514 N N . LEU A 1 194 ? 11.243 -1.908 -4.779 1.00 98.38 194 LEU A N 1
ATOM 1515 C CA . LEU A 1 194 ? 11.276 -3.071 -3.881 1.00 98.38 194 LEU A CA 1
ATOM 1516 C C . LEU A 1 194 ? 11.263 -2.664 -2.398 1.00 98.38 194 LEU A C 1
ATOM 1518 O O . LEU A 1 194 ? 10.575 -3.301 -1.600 1.00 98.38 194 LEU A O 1
ATOM 1522 N N . ASP A 1 195 ? 12.019 -1.629 -2.023 1.00 98.50 195 ASP A N 1
ATOM 1523 C CA . ASP A 1 195 ? 12.067 -1.128 -0.643 1.00 98.50 195 ASP A CA 1
ATOM 1524 C C . ASP A 1 195 ? 10.750 -0.458 -0.227 1.00 98.50 195 ASP A C 1
ATOM 1526 O O . ASP A 1 195 ? 10.297 -0.629 0.910 1.00 98.50 195 ASP A O 1
ATOM 1530 N N . ALA A 1 196 ? 10.085 0.234 -1.154 1.00 98.62 196 ALA A N 1
ATOM 1531 C CA . ALA A 1 196 ? 8.769 0.816 -0.922 1.00 98.62 196 ALA A CA 1
ATOM 1532 C C . ALA A 1 196 ? 7.692 -0.255 -0.697 1.00 98.62 196 ALA A C 1
ATOM 1534 O O . ALA A 1 196 ? 6.961 -0.178 0.291 1.00 98.62 196 ALA A O 1
ATOM 1535 N N . VAL A 1 197 ? 7.643 -1.297 -1.539 1.00 98.56 197 VAL A N 1
ATOM 1536 C CA . VAL A 1 197 ? 6.715 -2.430 -1.355 1.00 98.56 197 VAL A CA 1
ATOM 1537 C C . VAL A 1 197 ? 6.984 -3.141 -0.029 1.00 98.56 197 VAL A C 1
ATOM 1539 O O . VAL A 1 197 ? 6.049 -3.452 0.706 1.00 98.56 197 VAL A O 1
ATOM 1542 N N . LYS A 1 198 ? 8.258 -3.366 0.316 1.00 98.56 198 LYS A N 1
ATOM 1543 C CA . LYS A 1 198 ? 8.627 -3.965 1.604 1.00 98.56 198 LYS A CA 1
ATOM 1544 C C . LYS A 1 198 ? 8.120 -3.125 2.781 1.00 98.56 198 LYS A C 1
ATOM 1546 O O . LYS A 1 198 ? 7.553 -3.676 3.717 1.00 98.56 198 LYS A O 1
ATOM 1551 N N . SER A 1 199 ? 8.293 -1.808 2.720 1.00 98.56 199 SER A N 1
ATOM 1552 C CA . SER A 1 199 ? 7.833 -0.895 3.772 1.00 98.56 199 SER A CA 1
ATOM 1553 C C . SER A 1 199 ? 6.304 -0.888 3.895 1.00 98.56 199 SER A C 1
ATOM 1555 O O . SER A 1 199 ? 5.779 -0.915 5.004 1.00 98.56 199 SER A O 1
ATOM 1557 N N . ALA A 1 200 ? 5.583 -0.909 2.768 1.00 98.69 200 ALA A N 1
ATOM 1558 C CA . ALA A 1 200 ? 4.124 -1.021 2.763 1.00 98.69 200 ALA A CA 1
ATOM 1559 C C . ALA A 1 200 ? 3.659 -2.337 3.410 1.00 98.69 200 ALA A C 1
ATOM 1561 O O . ALA A 1 200 ? 2.742 -2.338 4.226 1.00 98.69 200 ALA A O 1
ATOM 1562 N N . ASN A 1 201 ? 4.337 -3.445 3.102 1.00 98.69 201 ASN A N 1
ATOM 1563 C CA . ASN A 1 201 ? 4.086 -4.747 3.716 1.00 98.69 201 ASN A CA 1
ATOM 1564 C C . ASN A 1 201 ? 4.304 -4.736 5.242 1.00 98.69 201 ASN A C 1
ATOM 1566 O O . ASN A 1 201 ? 3.488 -5.272 5.991 1.00 98.69 201 ASN A O 1
ATOM 1570 N N . GLU A 1 202 ? 5.373 -4.096 5.723 1.00 98.62 202 GLU A N 1
ATOM 1571 C CA . GLU A 1 202 ? 5.616 -3.924 7.162 1.00 98.62 202 GLU A CA 1
ATOM 1572 C C . GLU A 1 202 ? 4.475 -3.139 7.834 1.00 98.62 202 GLU A C 1
ATOM 1574 O O . GLU A 1 202 ? 4.019 -3.511 8.917 1.00 98.62 202 GLU A O 1
ATOM 1579 N N . ASP A 1 203 ? 3.954 -2.099 7.177 1.00 98.62 203 ASP A N 1
ATOM 1580 C CA . ASP A 1 203 ? 2.822 -1.319 7.684 1.00 98.62 203 ASP A CA 1
ATOM 1581 C C . ASP A 1 203 ? 1.500 -2.109 7.676 1.00 98.62 203 ASP A C 1
ATOM 1583 O O . ASP A 1 203 ? 0.753 -2.033 8.654 1.00 98.62 203 ASP A O 1
ATOM 1587 N N . VAL A 1 204 ? 1.251 -2.966 6.676 1.00 98.50 204 VAL A N 1
ATOM 1588 C CA . VAL A 1 204 ? 0.138 -3.940 6.703 1.00 98.50 204 VAL A CA 1
ATOM 1589 C C . VAL A 1 204 ? 0.270 -4.896 7.896 1.00 98.50 204 VAL A C 1
ATOM 1591 O O . VAL A 1 204 ? -0.703 -5.124 8.620 1.00 98.50 204 VAL A O 1
ATOM 1594 N N . GLY A 1 205 ? 1.473 -5.412 8.165 1.00 98.19 205 GLY A N 1
ATOM 1595 C CA . GLY A 1 205 ? 1.746 -6.262 9.330 1.00 98.19 205 GLY A CA 1
ATOM 1596 C C . GLY A 1 205 ? 1.518 -5.548 10.670 1.00 98.19 205 GLY A C 1
ATOM 1597 O O . GLY A 1 205 ? 0.961 -6.131 11.608 1.00 98.19 205 GLY A O 1
ATOM 1598 N N . ASN A 1 206 ? 1.875 -4.264 10.754 1.00 97.94 206 ASN A N 1
ATOM 1599 C CA . ASN A 1 206 ? 1.611 -3.424 11.926 1.00 97.94 206 ASN A CA 1
ATOM 1600 C C . ASN A 1 206 ? 0.106 -3.216 12.153 1.00 97.94 206 ASN A C 1
ATOM 1602 O O . ASN A 1 206 ? -0.353 -3.258 13.298 1.00 97.94 206 ASN A O 1
ATOM 1606 N N . ILE A 1 207 ? -0.676 -3.039 11.082 1.00 97.50 207 ILE A N 1
ATOM 1607 C CA . ILE A 1 207 ? -2.141 -2.978 11.174 1.00 97.50 207 ILE A CA 1
ATOM 1608 C C . ILE A 1 207 ? -2.682 -4.314 11.686 1.00 97.50 207 ILE A C 1
ATOM 1610 O O . ILE A 1 207 ? -3.444 -4.322 12.647 1.00 97.50 207 ILE A O 1
ATOM 1614 N N . CYS A 1 208 ? -2.246 -5.439 11.116 1.00 97.25 208 CYS A N 1
ATOM 1615 C CA . CYS A 1 208 ? -2.677 -6.772 11.548 1.00 97.25 208 CYS A CA 1
ATOM 1616 C C . CYS A 1 208 ? -2.388 -7.020 13.036 1.00 97.25 208 CYS A C 1
ATOM 1618 O O . CYS A 1 208 ? -3.247 -7.507 13.767 1.00 97.25 208 CYS A O 1
ATOM 1620 N N . THR A 1 209 ? -1.204 -6.626 13.507 1.00 96.44 209 THR A N 1
ATOM 1621 C CA . THR A 1 209 ? -0.843 -6.710 14.931 1.00 96.44 209 THR A CA 1
ATOM 1622 C C . THR A 1 209 ? -1.783 -5.857 15.784 1.00 96.44 209 THR A C 1
ATOM 1624 O O . THR A 1 209 ? -2.321 -6.341 16.775 1.00 96.44 209 THR A O 1
ATOM 1627 N N . THR A 1 210 ? -2.068 -4.627 15.343 1.00 95.12 210 THR A N 1
ATOM 1628 C CA . THR A 1 210 ? -3.011 -3.719 16.016 1.00 95.12 210 THR A CA 1
ATOM 1629 C C . THR A 1 210 ? -4.425 -4.316 16.074 1.00 95.12 210 THR A C 1
ATOM 1631 O O . THR A 1 210 ? -5.087 -4.220 17.104 1.00 95.12 210 THR A O 1
ATOM 1634 N N . LEU A 1 211 ? -4.888 -4.974 15.003 1.00 93.75 211 LEU A N 1
ATOM 1635 C CA . LEU A 1 211 ? -6.188 -5.657 14.961 1.00 93.75 211 LEU A CA 1
ATOM 1636 C C . LEU A 1 211 ? -6.257 -6.832 15.947 1.00 93.75 211 LEU A C 1
ATOM 1638 O O . LEU A 1 211 ? -7.265 -7.001 16.629 1.00 93.75 211 LEU A O 1
ATOM 1642 N N . LEU A 1 212 ? -5.182 -7.615 16.066 1.00 93.88 212 LEU A N 1
ATOM 1643 C CA . LEU A 1 212 ? -5.106 -8.704 17.044 1.00 93.88 212 LEU A CA 1
ATOM 1644 C C . LEU A 1 212 ? -5.099 -8.185 18.489 1.00 93.88 212 LEU A C 1
ATOM 1646 O O . LEU A 1 212 ? -5.720 -8.806 19.348 1.00 93.88 212 LEU A O 1
ATOM 1650 N N . GLU A 1 213 ? -4.441 -7.053 18.755 1.00 91.81 213 GLU A N 1
ATOM 1651 C CA . GLU A 1 213 ? -4.415 -6.413 20.080 1.00 91.81 213 GLU A CA 1
ATOM 1652 C C . GLU A 1 213 ? -5.808 -5.945 20.528 1.00 91.81 213 GLU A C 1
ATOM 1654 O O . GLU A 1 213 ? -6.166 -6.102 21.695 1.00 91.81 213 GLU A O 1
ATOM 1659 N N . ILE A 1 214 ? -6.615 -5.398 19.611 1.00 90.06 214 ILE A N 1
ATOM 1660 C CA . ILE A 1 214 ? -7.984 -4.946 19.921 1.00 90.06 214 ILE A CA 1
ATOM 1661 C C . ILE A 1 214 ? -9.028 -6.070 19.858 1.00 90.06 214 ILE A C 1
ATOM 1663 O O . ILE A 1 214 ? -10.160 -5.871 20.308 1.00 90.06 214 ILE A O 1
ATOM 1667 N N . GLY A 1 215 ? -8.667 -7.234 19.309 1.00 82.69 215 GLY A N 1
ATOM 1668 C CA . GLY A 1 215 ? -9.522 -8.409 19.136 1.00 82.69 215 GLY A CA 1
ATOM 1669 C C . GLY A 1 215 ? -10.594 -8.209 18.065 1.00 82.69 215 GLY A C 1
ATOM 1670 O O . GLY A 1 215 ? -10.488 -8.741 16.966 1.00 82.69 215 GLY A O 1
ATOM 1671 N N . THR A 1 216 ? -11.627 -7.428 18.386 1.00 67.06 216 THR A N 1
ATOM 1672 C CA . THR A 1 216 ? -12.731 -7.089 17.477 1.00 67.06 216 THR A CA 1
ATOM 1673 C C . THR A 1 216 ? -12.918 -5.576 17.412 1.00 67.06 216 THR A C 1
ATOM 1675 O O . THR A 1 216 ? -13.105 -4.919 18.451 1.00 67.06 216 THR A O 1
ATOM 1678 N N . ILE A 1 217 ? -12.929 -5.021 16.198 1.00 62.50 217 ILE A N 1
ATOM 1679 C CA . ILE A 1 217 ? -13.448 -3.667 15.980 1.00 62.50 217 ILE A CA 1
ATOM 1680 C C . ILE A 1 217 ? -14.947 -3.755 16.273 1.00 62.50 217 ILE A C 1
ATOM 1682 O O . ILE A 1 217 ? -15.634 -4.596 15.691 1.00 62.50 217 ILE A O 1
ATOM 1686 N N . PRO A 1 218 ? -15.466 -2.995 17.251 1.00 54.50 218 PRO A N 1
ATOM 1687 C CA . PRO A 1 218 ? -16.888 -3.053 17.521 1.00 54.50 218 PRO A CA 1
ATOM 1688 C C . PRO A 1 218 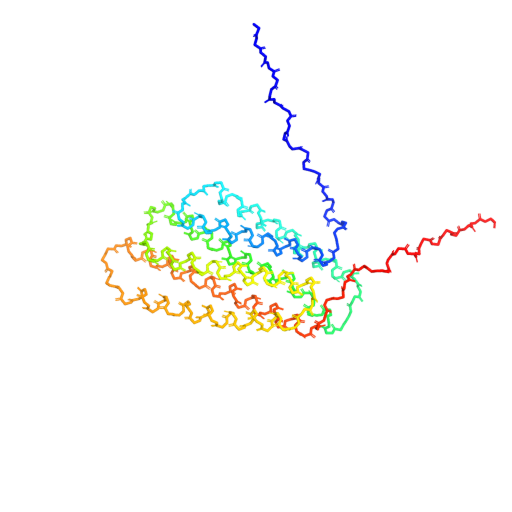? -17.570 -2.459 16.295 1.00 54.50 218 PRO A C 1
ATOM 1690 O O . PRO A 1 218 ? -17.237 -1.336 15.938 1.00 54.50 218 PRO A O 1
ATOM 1693 N N . ALA A 1 219 ? -18.512 -3.178 15.681 1.00 54.38 219 ALA A N 1
ATOM 1694 C CA . ALA A 1 219 ? -19.375 -2.589 14.666 1.00 54.38 219 ALA A CA 1
ATOM 1695 C C . ALA A 1 219 ? -19.969 -1.303 15.257 1.00 54.38 219 ALA A C 1
ATOM 1697 O O . ALA A 1 219 ? -20.807 -1.345 16.167 1.00 54.38 219 ALA A O 1
ATOM 1698 N N . ALA A 1 220 ? -19.467 -0.156 14.815 1.00 47.66 220 ALA A N 1
ATOM 1699 C CA . ALA A 1 220 ? -19.765 1.140 15.380 1.00 47.66 220 ALA A CA 1
ATOM 1700 C C . ALA A 1 220 ? -21.131 1.605 14.869 1.00 47.66 220 ALA A C 1
ATOM 1702 O O . ALA A 1 220 ? -21.214 2.609 14.180 1.00 47.66 220 ALA A O 1
ATOM 1703 N N . SER A 1 221 ? -22.200 0.854 15.158 1.00 45.41 221 SER A N 1
ATOM 1704 C CA . SER A 1 221 ? -23.597 1.304 15.152 1.00 45.41 221 SER A CA 1
ATOM 1705 C C . SER A 1 221 ? -24.551 0.118 15.333 1.00 45.41 221 SER A C 1
ATOM 1707 O O . SER A 1 221 ? -24.950 -0.548 14.383 1.00 45.41 221 SER A O 1
ATOM 1709 N N . ALA A 1 222 ? -24.999 -0.093 16.568 1.00 43.75 222 ALA A N 1
ATOM 1710 C CA . ALA A 1 222 ? -26.363 -0.574 16.801 1.00 43.75 222 ALA A CA 1
ATOM 1711 C C . ALA A 1 222 ? -27.123 0.277 17.839 1.00 43.75 222 ALA A C 1
ATOM 1713 O O . ALA A 1 222 ? -28.258 -0.050 18.168 1.00 43.75 222 ALA A O 1
ATOM 1714 N N . LYS A 1 223 ? -26.533 1.352 18.399 1.00 44.34 223 LYS A N 1
ATOM 1715 C CA . LYS A 1 223 ? -27.123 2.059 19.559 1.00 44.34 223 LYS A CA 1
ATOM 1716 C C . LYS A 1 223 ? -26.876 3.577 19.631 1.00 44.34 223 LYS A C 1
ATOM 1718 O O . LYS A 1 223 ? -26.597 4.087 20.710 1.00 44.34 223 LYS A O 1
ATOM 1723 N N . VAL A 1 224 ? -27.009 4.324 18.531 1.00 48.38 224 VAL A N 1
ATOM 1724 C CA . VAL A 1 224 ? -27.047 5.813 18.597 1.00 48.38 224 VAL A CA 1
ATOM 1725 C C . VAL A 1 224 ? -28.405 6.398 18.157 1.00 48.38 224 VAL A C 1
ATOM 1727 O O . VAL A 1 224 ? -28.550 7.606 18.040 1.00 48.38 224 VAL A O 1
ATOM 1730 N N . SER A 1 225 ? -29.453 5.579 17.979 1.00 47.22 225 SER A N 1
ATOM 1731 C CA . SER A 1 225 ? -30.742 6.056 17.432 1.00 47.22 225 SER A CA 1
ATOM 1732 C C . SER A 1 225 ? -31.884 6.315 18.434 1.00 47.22 225 SER A C 1
ATOM 1734 O O . SER A 1 225 ? -32.994 6.593 17.993 1.00 47.22 225 SER A O 1
ATOM 1736 N N . GLU A 1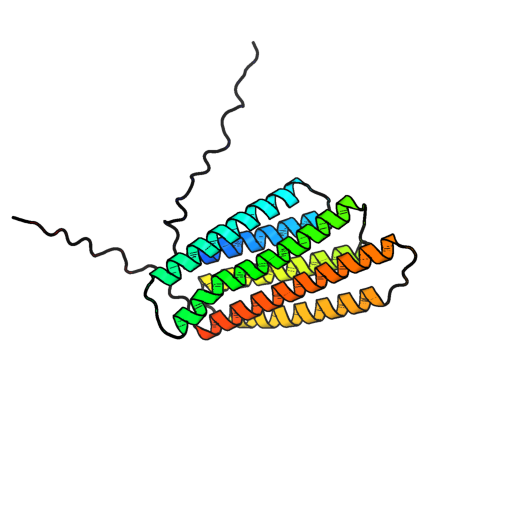 226 ? -31.676 6.290 19.753 1.00 47.69 226 GLU A N 1
ATOM 1737 C CA . GLU A 1 226 ? -32.749 6.635 20.708 1.00 47.69 226 GLU A CA 1
ATOM 1738 C C . GLU A 1 226 ? -32.218 7.452 21.886 1.00 47.69 226 GLU A C 1
ATOM 1740 O O . GLU A 1 226 ? -31.913 6.917 22.946 1.00 47.69 226 GLU A O 1
ATOM 1745 N N . ARG A 1 227 ? -32.084 8.766 21.691 1.00 45.38 227 ARG A N 1
ATOM 1746 C CA . ARG A 1 227 ? -32.183 9.785 22.753 1.00 45.38 227 ARG A CA 1
ATOM 1747 C C . ARG A 1 227 ? -32.342 11.165 22.114 1.00 45.38 227 ARG A C 1
ATOM 1749 O O . ARG A 1 227 ? -31.516 12.056 22.272 1.00 45.38 227 ARG A O 1
ATOM 1756 N N . ILE A 1 228 ? -33.426 11.334 21.361 1.00 52.44 228 ILE A N 1
ATOM 1757 C CA . ILE A 1 228 ? -34.042 12.654 21.232 1.00 52.44 228 ILE A CA 1
ATOM 1758 C C . ILE A 1 228 ? -35.126 12.676 22.305 1.00 52.44 228 ILE A C 1
ATOM 1760 O O . ILE A 1 228 ? -36.262 12.274 22.067 1.00 52.44 228 ILE A O 1
ATOM 1764 N N . ASP A 1 229 ? -34.731 13.070 23.516 1.00 52.59 229 ASP A N 1
ATOM 1765 C CA . ASP A 1 229 ? -35.669 13.470 24.559 1.00 52.59 229 ASP A CA 1
ATOM 1766 C C . ASP A 1 229 ? -36.430 14.690 24.035 1.00 52.59 229 ASP A C 1
ATOM 1768 O O . ASP A 1 229 ? -35.950 15.825 24.064 1.00 52.59 229 ASP A O 1
ATOM 1772 N N . THR A 1 230 ? -37.634 14.460 23.514 1.00 56.03 230 THR A N 1
ATOM 1773 C CA . THR A 1 230 ? -38.621 15.515 23.310 1.00 56.03 230 THR A CA 1
ATOM 1774 C C . THR A 1 230 ? -39.122 15.951 24.683 1.00 56.03 230 THR A C 1
ATOM 1776 O O . THR A 1 230 ? -40.182 15.519 25.141 1.00 56.03 230 THR A O 1
ATOM 1779 N N . GLY A 1 231 ? -38.336 16.788 25.358 1.00 63.06 231 GLY A N 1
ATOM 1780 C CA . GLY A 1 231 ? -38.768 17.526 26.535 1.00 63.06 231 GLY A CA 1
ATOM 1781 C C . GLY A 1 231 ? -39.919 18.450 26.155 1.00 63.06 231 GLY A C 1
ATOM 1782 O O . GLY A 1 231 ? -39.708 19.570 25.693 1.00 63.06 231 GLY A O 1
ATOM 1783 N N . LYS A 1 232 ? -41.149 17.955 26.318 1.00 53.53 232 LYS A N 1
ATOM 1784 C CA . LYS A 1 232 ? -42.365 18.764 26.329 1.00 53.53 232 LYS A CA 1
ATOM 1785 C C . LYS A 1 232 ? -42.269 19.737 27.504 1.00 53.53 232 LYS A C 1
ATOM 1787 O O . LYS A 1 232 ? -42.396 19.323 28.651 1.00 53.53 232 LYS A O 1
ATOM 1792 N N . PHE A 1 233 ? -42.071 21.015 27.206 1.00 57.03 233 PHE A N 1
ATOM 1793 C CA . PHE A 1 233 ? -42.496 22.091 28.091 1.00 57.03 233 PHE A CA 1
ATOM 1794 C C . PHE A 1 233 ? -44.001 22.295 27.873 1.00 57.03 233 PHE A C 1
ATOM 1796 O O . PHE A 1 233 ? -44.418 22.767 26.814 1.00 57.03 233 PHE A O 1
ATOM 1803 N N . GLN A 1 234 ? -44.799 21.891 28.859 1.00 61.78 234 GLN A N 1
ATOM 1804 C CA . GLN A 1 234 ? -46.134 22.421 29.134 1.00 61.78 234 GLN A CA 1
ATOM 1805 C C . GLN A 1 234 ? -46.182 22.813 30.604 1.00 61.78 234 GLN A C 1
ATOM 1807 O O . GLN A 1 234 ? -45.621 22.045 31.418 1.00 61.78 234 GLN A O 1
#

Mean predicted aligned error: 7.75 Å

Secondary structure (DSSP, 8-state):
---------S-------TTSS-HHHHHHHHHHHHHHHHHHHHHHHHS--HHHHHHHHHHHHHHHHHHHHHHHHHHHS---HHHHHHHTHHHHHHHHHHHHHHHHHHHHHHHHHTT----HHHHHHHHHHHHHHHHHHHHHHHHHHH--HHHHHHHHHHHHHHHHHHHHHHHHHHTS---SHHHHHHHHHHHHHHHHHHHHHHHHHHHHHHHHHH-S---S-SSSS---------